Protein AF-A0AAD5M3K6-F1 (afdb_monomer)

Mean predicted aligned error: 9.12 Å

InterPro domains:
  IPR029213 Cell-cell fusogen EFF/AFF [PF14884] (2-208)
  IPR029213 Cell-cell fusogen EFF/AFF [PTHR37415] (2-199)

Secondary structure (DSSP, 8-state):
-TTTTTEE-SSSSEEEEEEEEEE--TTSSSSSPEEEEEEEEE--STT--EEEEEE-SPPPEEEEEEEEEEEETTEEEEEEEEEEEEEGGGSEEEEE-SSSS--EEEEE--S-S--PPSEEEEEETT---EEESS-B--TT---TTSBTSEEEETTEEEETTHHHHHHHHEEEEEEETTTTEEEEEE--SSEEEEETTEEEEE----EE-----

Structure (mmCIF, N/CA/C/O backbone):
data_AF-A0AAD5M3K6-F1
#
_entry.id   AF-A0AAD5M3K6-F1
#
loop_
_atom_site.group_PDB
_atom_site.id
_atom_site.type_symbol
_atom_site.label_atom_id
_atom_site.label_alt_id
_atom_site.label_comp_id
_atom_site.label_asym_id
_atom_site.label_entity_id
_atom_site.label_seq_id
_atom_site.pdbx_PDB_ins_code
_atom_site.Cartn_x
_atom_site.Cartn_y
_atom_site.Cartn_z
_atom_site.occupancy
_atom_site.B_iso_or_equiv
_atom_site.auth_seq_id
_atom_site.auth_comp_id
_atom_site.auth_asym_id
_atom_site.auth_atom_id
_atom_site.pdbx_PDB_model_num
ATOM 1 N N . MET A 1 1 ? 8.487 3.520 -34.037 1.00 56.22 1 MET A N 1
ATOM 2 C CA . MET A 1 1 ? 7.987 4.566 -33.112 1.00 56.22 1 MET A CA 1
ATOM 3 C C . MET A 1 1 ? 6.533 4.338 -32.676 1.00 56.22 1 MET A C 1
ATOM 5 O O . MET A 1 1 ? 6.315 4.138 -31.484 1.00 56.22 1 MET A O 1
ATOM 9 N N . ASP A 1 2 ? 5.555 4.295 -33.592 1.00 59.69 2 ASP A N 1
ATOM 10 C CA . ASP A 1 2 ? 4.119 4.197 -33.238 1.00 59.69 2 ASP A CA 1
ATOM 11 C C . ASP A 1 2 ? 3.715 2.905 -32.519 1.00 59.69 2 ASP A C 1
ATOM 13 O O . ASP A 1 2 ? 2.732 2.885 -31.784 1.00 59.69 2 ASP A O 1
ATOM 17 N N . GLU A 1 3 ? 4.477 1.827 -32.694 1.00 60.97 3 GLU A N 1
ATOM 18 C CA . GLU A 1 3 ? 4.139 0.513 -32.148 1.00 60.97 3 GLU A CA 1
ATOM 19 C C . GLU A 1 3 ? 4.580 0.299 -30.676 1.00 60.97 3 GLU A C 1
ATOM 21 O O . GLU A 1 3 ? 4.047 -0.574 -29.984 1.00 60.97 3 GLU A O 1
ATOM 26 N N . TYR A 1 4 ? 5.512 1.112 -30.161 1.00 58.28 4 TYR A N 1
ATOM 27 C CA . TYR A 1 4 ? 6.112 0.930 -28.825 1.00 58.28 4 TYR A CA 1
ATOM 28 C C . TYR A 1 4 ? 5.923 2.123 -27.886 1.00 58.28 4 TYR A C 1
ATOM 30 O O . TYR A 1 4 ? 6.179 2.008 -26.691 1.00 58.28 4 TYR A O 1
ATOM 38 N N . ASN A 1 5 ? 5.476 3.271 -28.391 1.00 58.72 5 ASN A N 1
ATOM 39 C CA . ASN A 1 5 ? 5.290 4.459 -27.572 1.00 58.72 5 ASN A CA 1
ATOM 40 C C . ASN A 1 5 ? 3.907 4.442 -26.900 1.00 58.72 5 ASN A C 1
ATOM 42 O O . ASN A 1 5 ? 2.894 4.474 -27.593 1.00 58.72 5 ASN A O 1
ATOM 46 N N . TYR A 1 6 ? 3.868 4.404 -25.564 1.00 61.03 6 TYR A N 1
ATOM 47 C CA . TYR A 1 6 ? 2.629 4.392 -24.770 1.00 61.03 6 TYR A CA 1
ATOM 48 C C . TYR A 1 6 ? 1.649 3.274 -25.164 1.00 61.03 6 TYR A C 1
ATOM 50 O O . TYR A 1 6 ? 0.443 3.501 -25.254 1.00 61.03 6 TYR A O 1
ATOM 58 N N . ARG A 1 7 ? 2.148 2.047 -25.371 1.00 62.53 7 ARG A N 1
ATOM 59 C CA . ARG A 1 7 ? 1.295 0.877 -25.634 1.00 62.53 7 ARG A CA 1
ATOM 60 C C . ARG A 1 7 ? 1.501 -0.232 -24.615 1.00 62.53 7 ARG A C 1
ATOM 62 O O . ARG A 1 7 ? 2.623 -0.484 -24.179 1.00 62.53 7 ARG A O 1
ATOM 69 N N . ASN A 1 8 ? 0.413 -0.926 -24.299 1.00 71.06 8 ASN A N 1
ATOM 70 C CA . ASN A 1 8 ? 0.475 -2.181 -23.564 1.00 71.06 8 ASN A CA 1
ATOM 71 C C . ASN A 1 8 ? 0.926 -3.314 -24.499 1.00 71.06 8 ASN A C 1
ATOM 73 O O . ASN A 1 8 ? 0.632 -3.294 -25.697 1.00 71.06 8 ASN A O 1
ATOM 77 N N . CYS A 1 9 ? 1.626 -4.306 -23.958 1.00 72.38 9 CYS A N 1
ATOM 78 C CA . CYS A 1 9 ? 1.876 -5.582 -24.635 1.00 72.38 9 CYS A CA 1
ATOM 79 C C . CYS A 1 9 ? 0.942 -6.686 -24.109 1.00 72.38 9 CYS A C 1
ATOM 81 O O . CYS A 1 9 ? 0.120 -6.445 -23.229 1.00 72.38 9 CYS A O 1
ATOM 83 N N . THR A 1 10 ? 1.002 -7.878 -24.705 1.00 70.56 10 THR A N 1
ATOM 84 C CA . THR A 1 10 ? -0.000 -8.946 -24.528 1.00 70.56 10 THR A CA 1
ATOM 85 C C . THR A 1 10 ? 0.397 -10.042 -23.534 1.00 70.56 10 THR A C 1
ATOM 87 O O . THR A 1 10 ? -0.342 -11.011 -23.389 1.00 70.56 10 THR A O 1
ATOM 90 N N . SER A 1 11 ? 1.544 -9.930 -22.859 1.00 69.31 11 SER A N 1
ATOM 91 C CA . SER A 1 11 ? 2.110 -11.003 -22.028 1.00 69.31 11 SER A CA 1
ATOM 92 C C . SER A 1 11 ? 2.287 -10.602 -20.561 1.00 69.31 11 SER A C 1
ATOM 94 O O . SER A 1 11 ? 2.938 -9.597 -20.286 1.00 69.31 11 SER A O 1
ATOM 96 N N . GLY A 1 12 ? 1.816 -11.438 -19.632 1.00 72.69 12 GLY A N 1
ATOM 97 C CA . GLY A 1 12 ? 1.946 -11.235 -18.181 1.00 72.69 12 GLY A CA 1
ATOM 98 C C . GLY A 1 12 ? 0.757 -10.500 -17.555 1.00 72.69 12 GLY A C 1
ATOM 99 O O . GLY A 1 12 ? -0.217 -10.186 -18.237 1.00 72.69 12 GLY A O 1
ATOM 100 N N . ALA A 1 13 ? 0.830 -10.239 -16.246 1.00 82.94 13 ALA A N 1
ATOM 101 C CA . ALA A 1 13 ? -0.222 -9.518 -15.522 1.00 82.94 13 ALA A CA 1
ATOM 102 C C . ALA A 1 13 ? -0.318 -8.049 -15.960 1.00 82.94 13 ALA A C 1
ATOM 104 O O . ALA A 1 13 ? -1.411 -7.516 -16.140 1.00 82.94 13 ALA A O 1
ATOM 105 N N . LEU A 1 14 ? 0.837 -7.415 -16.161 1.00 88.94 14 LEU A N 1
ATOM 106 C CA . LEU A 1 14 ? 0.983 -6.065 -16.681 1.00 88.94 14 LEU A CA 1
ATOM 107 C C . LEU A 1 14 ? 2.136 -6.027 -17.678 1.00 88.94 14 LEU A C 1
ATOM 109 O O . LEU A 1 14 ? 3.186 -6.627 -17.452 1.00 88.94 14 LEU A O 1
ATOM 113 N N . CYS A 1 15 ? 1.947 -5.314 -18.786 1.00 89.50 15 CYS A N 1
ATOM 114 C CA . CYS A 1 15 ? 2.931 -5.290 -19.858 1.00 89.50 15 CYS A CA 1
ATOM 115 C C . CYS A 1 15 ? 2.973 -3.926 -20.540 1.00 89.50 15 CYS A C 1
ATOM 117 O O . CYS A 1 15 ? 1.965 -3.489 -21.096 1.00 89.50 15 CYS A O 1
ATOM 119 N N . TYR A 1 16 ? 4.142 -3.287 -20.554 1.00 90.44 16 TYR A N 1
ATOM 120 C CA . TYR A 1 16 ? 4.348 -1.957 -21.125 1.00 90.44 16 TYR A CA 1
ATOM 121 C C . TYR A 1 16 ? 5.454 -1.966 -22.175 1.00 90.44 16 TYR A C 1
ATOM 123 O O . TYR A 1 16 ? 6.520 -2.546 -21.977 1.00 90.44 16 TYR A O 1
ATOM 131 N N . ARG A 1 17 ? 5.224 -1.278 -23.293 1.00 89.25 17 ARG A N 1
ATOM 132 C CA . ARG A 1 17 ? 6.254 -1.003 -24.296 1.00 89.25 17 ARG A CA 1
ATOM 133 C C . ARG A 1 17 ? 6.880 0.362 -24.032 1.00 89.25 17 ARG A C 1
ATOM 135 O O . ARG A 1 17 ? 6.173 1.341 -23.786 1.00 89.25 17 ARG A O 1
ATOM 142 N N . THR A 1 18 ? 8.205 0.428 -24.103 1.00 89.88 18 THR A N 1
ATOM 143 C CA . THR A 1 18 ? 8.959 1.681 -23.985 1.00 89.88 18 THR A CA 1
ATOM 144 C C . THR A 1 18 ? 9.884 1.852 -25.177 1.00 89.88 18 THR A C 1
ATOM 146 O O . THR A 1 18 ? 10.497 0.888 -25.638 1.00 89.88 18 THR A O 1
ATOM 149 N N . TYR A 1 19 ? 10.003 3.090 -25.642 1.00 90.44 19 TYR A N 1
ATOM 150 C CA . TYR A 1 19 ? 10.801 3.459 -26.802 1.00 90.44 19 TYR A CA 1
ATOM 151 C C . TYR A 1 19 ? 11.833 4.524 -26.430 1.00 90.44 19 TYR A C 1
ATOM 153 O O . TYR A 1 19 ? 11.469 5.555 -25.856 1.00 90.44 19 TYR A O 1
ATOM 161 N N . HIS A 1 20 ? 13.087 4.272 -26.802 1.00 90.06 20 HIS A N 1
ATOM 162 C CA . HIS A 1 20 ? 14.267 5.058 -26.450 1.00 90.06 20 HIS A CA 1
ATOM 163 C C . HIS A 1 20 ? 15.038 5.454 -27.724 1.00 90.06 20 HIS A C 1
ATOM 165 O O . HIS A 1 20 ? 15.848 4.667 -28.209 1.00 90.06 20 HIS A O 1
ATOM 171 N N . PRO A 1 21 ? 14.795 6.652 -28.291 1.00 86.44 21 PRO A N 1
ATOM 172 C CA . PRO A 1 21 ? 15.260 7.027 -29.637 1.00 86.44 21 PRO A CA 1
ATOM 173 C C . PRO A 1 21 ? 16.728 7.465 -29.753 1.00 86.44 21 PRO A C 1
ATOM 175 O O . PRO A 1 21 ? 17.226 7.649 -30.855 1.00 86.44 21 PRO A O 1
ATOM 178 N N . VAL A 1 22 ? 17.403 7.75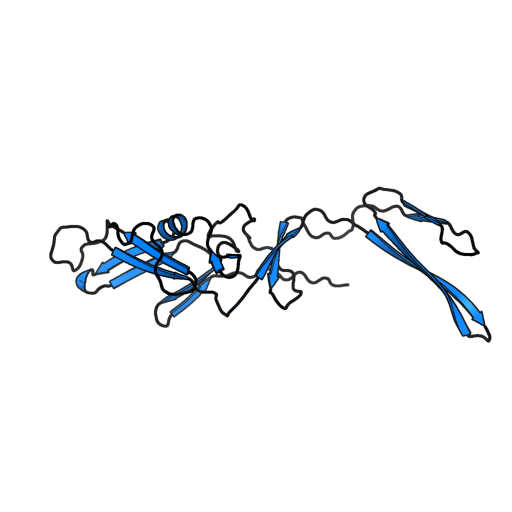1 -28.640 1.00 87.62 22 VAL A N 1
ATOM 179 C CA . VAL A 1 22 ? 18.732 8.383 -28.649 1.00 87.62 22 VAL A CA 1
ATOM 180 C C . VAL A 1 22 ? 19.691 7.505 -27.857 1.00 87.62 22 VAL A C 1
ATOM 182 O O . VAL A 1 22 ? 19.932 7.758 -26.680 1.00 87.62 22 VAL A O 1
ATOM 185 N N . GLN A 1 23 ? 20.206 6.459 -28.499 1.00 88.38 23 GLN A N 1
ATOM 186 C CA . GLN A 1 23 ? 21.110 5.481 -27.893 1.00 88.38 23 GLN A CA 1
ATOM 187 C C . GLN A 1 23 ? 22.479 5.464 -28.588 1.00 88.38 23 GLN A C 1
ATOM 189 O O . GLN A 1 23 ? 22.661 6.015 -29.680 1.00 88.38 23 GLN A O 1
ATOM 194 N N . SER A 1 24 ? 23.466 4.863 -27.919 1.00 84.88 24 SER A N 1
ATOM 195 C CA . SER A 1 24 ? 24.823 4.706 -28.451 1.00 84.88 24 SER A CA 1
ATOM 196 C C . SER A 1 24 ? 24.810 3.883 -29.738 1.00 84.88 24 SER A C 1
ATOM 198 O O . SER A 1 24 ? 24.196 2.818 -29.797 1.00 84.88 24 SER A O 1
ATOM 200 N N . ASN A 1 25 ? 25.500 4.346 -30.777 1.00 86.44 25 ASN A N 1
ATOM 201 C CA . ASN A 1 25 ? 25.627 3.619 -32.042 1.00 86.44 25 ASN A CA 1
ATOM 202 C C . ASN A 1 25 ? 26.818 2.648 -32.065 1.00 86.44 25 ASN A C 1
ATOM 204 O O . ASN A 1 25 ? 27.120 2.085 -33.118 1.00 86.44 25 ASN A O 1
ATOM 208 N N . VAL A 1 26 ? 27.488 2.431 -30.926 1.00 87.06 26 VAL A N 1
ATOM 209 C CA . VAL A 1 26 ? 28.571 1.446 -30.800 1.00 87.06 26 VAL A CA 1
ATOM 210 C C . VAL A 1 26 ? 28.087 0.082 -31.304 1.00 87.06 26 VAL A C 1
ATOM 212 O O . VAL A 1 26 ? 27.035 -0.413 -30.900 1.00 87.06 26 VAL A O 1
ATOM 215 N N . GLY A 1 27 ? 28.838 -0.500 -32.240 1.00 82.62 27 GLY A N 1
ATOM 216 C CA . GLY A 1 27 ? 28.523 -1.778 -32.884 1.00 82.62 27 GLY A CA 1
ATOM 217 C C . GLY A 1 27 ? 27.596 -1.692 -34.106 1.00 82.62 27 GLY A C 1
ATOM 218 O O . GLY A 1 27 ? 27.603 -2.620 -34.916 1.00 82.62 27 GLY A O 1
ATOM 219 N N . CYS A 1 28 ? 26.845 -0.601 -34.311 1.00 84.31 28 CYS A N 1
ATOM 220 C CA . CYS A 1 28 ? 26.055 -0.425 -35.535 1.00 84.31 28 CYS A CA 1
ATOM 221 C C . CYS A 1 28 ? 26.955 0.009 -36.723 1.00 84.31 28 CYS A C 1
ATOM 223 O O . CYS A 1 28 ? 28.018 0.594 -36.544 1.00 84.31 28 CYS A O 1
ATOM 225 N N . ILE A 1 29 ? 26.509 -0.243 -37.962 1.00 78.19 29 ILE A N 1
ATOM 226 C CA . ILE A 1 29 ? 27.265 0.061 -39.202 1.00 78.19 29 ILE A CA 1
ATOM 227 C C . ILE A 1 29 ? 27.167 1.553 -39.605 1.00 78.19 29 ILE A C 1
ATOM 229 O O . ILE A 1 29 ? 27.938 2.021 -40.437 1.00 78.19 29 ILE A O 1
ATOM 233 N N . GLY A 1 30 ? 26.232 2.314 -39.025 1.00 77.25 30 GLY A N 1
ATOM 234 C CA . GLY A 1 30 ? 25.971 3.713 -39.381 1.00 77.25 30 GLY A CA 1
ATOM 235 C C . GLY A 1 30 ? 26.426 4.737 -38.335 1.00 77.25 30 GLY A C 1
ATOM 236 O O . GLY A 1 30 ? 26.521 4.448 -37.145 1.00 77.25 30 GLY A O 1
ATOM 237 N N . GLU A 1 31 ? 26.622 5.979 -38.783 1.00 76.44 31 GLU A N 1
ATOM 238 C CA . GLU A 1 31 ? 26.886 7.141 -37.912 1.00 76.44 31 GLU A CA 1
ATOM 239 C C . GLU A 1 31 ? 25.625 7.661 -37.198 1.00 76.44 31 GLU A C 1
ATOM 241 O O . GLU A 1 31 ? 25.702 8.498 -36.299 1.00 76.44 31 GLU A O 1
ATOM 246 N N . GLN A 1 32 ? 24.447 7.172 -37.592 1.00 82.44 32 GLN A N 1
ATOM 247 C CA . GLN A 1 32 ? 23.190 7.521 -36.942 1.00 82.44 32 GLN A CA 1
ATOM 248 C C . GLN A 1 32 ? 23.116 6.900 -35.546 1.00 82.44 32 GLN A C 1
ATOM 250 O O . GLN A 1 32 ? 23.575 5.778 -35.323 1.00 82.44 32 GLN A O 1
ATOM 255 N N . LYS A 1 33 ? 22.511 7.635 -34.607 1.00 85.75 33 LYS A N 1
ATOM 256 C CA . LYS A 1 33 ? 22.217 7.117 -33.267 1.00 85.75 33 LYS A CA 1
ATOM 257 C C . LYS A 1 33 ? 21.301 5.902 -33.369 1.00 85.75 33 LYS A C 1
ATOM 259 O O . LYS A 1 33 ? 20.440 5.848 -34.244 1.00 85.75 33 LYS A O 1
ATOM 264 N N . SER A 1 34 ? 21.499 4.943 -32.472 1.00 87.06 34 SER A N 1
ATOM 265 C CA . SER A 1 34 ? 20.643 3.763 -32.407 1.00 87.06 34 SER A CA 1
ATOM 266 C C . SER A 1 34 ? 19.358 4.066 -31.632 1.00 87.06 34 SER A C 1
ATOM 268 O O . SER A 1 34 ? 19.262 5.059 -30.903 1.00 87.06 34 SER A O 1
ATOM 270 N N . GLU A 1 35 ? 18.369 3.191 -31.789 1.00 90.12 35 GLU A N 1
ATOM 271 C CA . GLU A 1 35 ? 17.096 3.239 -31.076 1.00 90.12 35 GLU A CA 1
ATOM 272 C C . GLU A 1 35 ? 16.901 1.925 -30.312 1.00 90.12 35 GLU A C 1
ATOM 274 O O . GLU A 1 35 ? 17.238 0.854 -30.818 1.00 90.12 35 GLU A O 1
ATOM 279 N N . ALA A 1 36 ? 16.322 1.986 -29.111 1.00 89.44 36 ALA A N 1
ATOM 280 C CA . ALA A 1 36 ? 15.970 0.802 -28.332 1.00 89.44 36 ALA A CA 1
ATOM 281 C C . ALA A 1 36 ? 14.456 0.711 -28.101 1.00 89.44 36 ALA A C 1
ATOM 283 O O . ALA A 1 36 ? 13.791 1.679 -27.722 1.00 89.44 36 ALA A O 1
ATOM 284 N N . CYS A 1 37 ? 13.913 -0.486 -28.319 1.00 90.44 37 CYS A N 1
ATOM 285 C CA . CYS A 1 37 ? 12.516 -0.831 -28.076 1.00 90.44 37 CYS A CA 1
ATOM 286 C C . CYS A 1 37 ? 12.466 -1.962 -27.053 1.00 90.44 37 CYS A C 1
ATOM 288 O O . CYS A 1 37 ? 13.003 -3.039 -27.304 1.00 90.44 37 CYS A O 1
ATOM 290 N N . CYS A 1 38 ? 11.802 -1.739 -25.923 1.00 89.31 38 CYS A N 1
ATOM 291 C CA . CYS A 1 38 ? 11.748 -2.718 -24.839 1.00 89.31 38 CYS A CA 1
ATOM 292 C C . CYS A 1 38 ? 10.306 -3.076 -24.489 1.00 89.31 38 CYS A C 1
ATOM 294 O O . CYS A 1 38 ? 9.389 -2.261 -24.639 1.00 89.31 38 CYS A O 1
ATOM 296 N N . GLN A 1 39 ? 10.129 -4.301 -24.003 1.00 89.94 39 GLN A N 1
ATOM 297 C CA . GLN A 1 39 ? 8.889 -4.789 -23.415 1.00 89.94 39 GLN A CA 1
ATOM 298 C C . GLN A 1 39 ? 9.154 -5.084 -21.942 1.00 89.94 39 GLN A C 1
ATOM 300 O O . GLN A 1 39 ? 10.003 -5.906 -21.615 1.00 89.94 39 GLN A O 1
ATOM 305 N N . LEU A 1 40 ? 8.443 -4.384 -21.067 1.00 89.62 40 LEU A N 1
ATOM 306 C CA . LEU A 1 40 ? 8.509 -4.569 -19.628 1.00 89.62 40 LEU A CA 1
ATOM 307 C C . LEU A 1 40 ? 7.315 -5.396 -19.196 1.00 89.62 40 LEU A C 1
ATOM 309 O O . LEU A 1 40 ? 6.172 -4.984 -19.397 1.00 89.62 40 LEU A O 1
ATOM 313 N N . ARG A 1 41 ? 7.597 -6.544 -18.589 1.00 90.62 41 ARG A N 1
ATOM 314 C CA . ARG A 1 41 ? 6.594 -7.420 -18.000 1.00 90.62 41 ARG A CA 1
ATOM 315 C C . ARG A 1 41 ? 6.657 -7.283 -16.487 1.00 90.62 41 ARG A C 1
ATOM 317 O O . ARG A 1 41 ? 7.722 -7.448 -15.903 1.00 90.62 41 ARG A O 1
ATOM 324 N N . ILE A 1 42 ? 5.521 -6.977 -15.879 1.00 91.50 42 ILE A N 1
ATOM 325 C CA . ILE A 1 42 ? 5.373 -6.814 -14.436 1.00 91.50 42 ILE A CA 1
ATOM 326 C C . ILE A 1 42 ? 4.393 -7.884 -13.962 1.00 91.50 42 ILE A C 1
ATOM 328 O O . ILE A 1 42 ? 3.279 -8.002 -14.482 1.00 91.50 42 ILE A O 1
ATOM 332 N N . GLU A 1 43 ? 4.830 -8.687 -12.999 1.00 91.12 43 GLU A N 1
ATOM 333 C CA . GLU A 1 43 ? 4.084 -9.822 -12.461 1.00 91.12 43 GLU A CA 1
ATOM 334 C C . GLU A 1 43 ? 4.077 -9.758 -10.926 1.00 91.12 43 GLU A C 1
ATOM 336 O O . GLU A 1 43 ? 5.041 -9.265 -10.334 1.00 91.12 43 GLU A O 1
ATOM 341 N N . PRO A 1 44 ? 3.003 -10.228 -10.266 1.00 91.31 44 PRO A N 1
ATOM 342 C CA . PRO A 1 44 ? 2.978 -10.351 -8.815 1.00 91.31 44 PRO A CA 1
ATOM 343 C C . PRO A 1 44 ? 4.106 -11.260 -8.331 1.00 91.31 44 PRO A C 1
ATOM 345 O O . PRO A 1 44 ? 4.323 -12.347 -8.866 1.00 91.31 44 PRO A O 1
ATOM 348 N N . PHE A 1 45 ? 4.808 -10.834 -7.287 1.00 90.56 45 PHE A N 1
ATOM 349 C CA . PHE A 1 45 ? 5.891 -11.614 -6.708 1.00 90.56 45 PHE A CA 1
ATOM 350 C C . PHE A 1 45 ? 5.364 -12.561 -5.625 1.00 90.56 45 PHE A C 1
ATOM 352 O O . PHE A 1 45 ? 4.656 -12.125 -4.717 1.00 90.56 45 PHE A O 1
ATOM 359 N N . LYS A 1 46 ? 5.722 -13.853 -5.707 1.00 89.44 46 LYS A N 1
ATOM 360 C CA . LYS A 1 46 ? 5.361 -14.900 -4.722 1.00 89.44 46 LYS A CA 1
ATOM 361 C C . LYS A 1 46 ? 3.848 -14.981 -4.417 1.00 89.44 46 LYS A C 1
ATOM 363 O O . LYS A 1 46 ? 3.473 -15.377 -3.314 1.00 89.44 46 LYS A O 1
ATOM 368 N N . ASP A 1 47 ? 2.999 -14.568 -5.364 1.00 85.50 47 ASP A N 1
ATOM 369 C CA . ASP A 1 47 ? 1.541 -14.426 -5.204 1.00 85.50 47 ASP A CA 1
ATOM 370 C C . ASP A 1 47 ? 1.129 -13.607 -3.965 1.00 85.50 47 ASP A C 1
ATOM 372 O O . ASP A 1 47 ? 0.084 -13.835 -3.350 1.00 85.50 47 ASP A O 1
ATOM 376 N N . TRP A 1 48 ? 1.965 -12.653 -3.548 1.00 90.81 48 TRP A N 1
ATOM 377 C CA . TRP A 1 48 ? 1.667 -11.817 -2.394 1.00 90.81 48 TRP A CA 1
ATOM 378 C C . TRP A 1 48 ? 0.614 -10.768 -2.732 1.00 90.81 48 TRP A C 1
ATOM 380 O O . TRP A 1 48 ? 0.777 -9.959 -3.645 1.00 90.81 48 TRP A O 1
ATOM 390 N N . ILE A 1 49 ? -0.452 -10.758 -1.936 1.00 92.12 49 ILE A N 1
ATOM 391 C CA . ILE A 1 49 ? -1.520 -9.768 -2.013 1.00 92.12 49 ILE A CA 1
ATOM 392 C C . ILE A 1 49 ? -1.618 -9.084 -0.654 1.00 92.12 49 ILE A C 1
ATOM 394 O O . ILE A 1 49 ? -1.640 -9.737 0.393 1.00 92.12 49 ILE A O 1
ATOM 398 N N . PHE A 1 50 ? -1.655 -7.756 -0.686 1.00 94.56 50 PHE A N 1
ATOM 399 C CA . PHE A 1 50 ? -1.767 -6.919 0.497 1.00 94.56 50 PHE A CA 1
ATOM 400 C C . PHE A 1 50 ? -2.912 -5.930 0.325 1.00 94.56 50 PHE A C 1
ATOM 402 O O . PHE A 1 50 ? -3.090 -5.353 -0.749 1.00 94.56 50 PHE A O 1
ATOM 409 N N . THR A 1 51 ? -3.627 -5.684 1.415 1.00 94.88 51 THR A N 1
ATOM 410 C CA . THR A 1 51 ? -4.667 -4.663 1.496 1.00 94.88 51 THR A CA 1
ATOM 411 C C . THR A 1 51 ? -4.125 -3.467 2.263 1.00 94.88 51 THR A C 1
ATOM 413 O O . THR A 1 51 ? -3.786 -3.569 3.442 1.00 94.88 51 THR A O 1
ATOM 416 N N . ALA A 1 52 ? -4.023 -2.325 1.581 1.00 95.25 52 ALA A N 1
ATOM 417 C CA . ALA A 1 52 ? -3.629 -1.060 2.188 1.00 95.25 52 ALA A CA 1
ATOM 418 C C . ALA A 1 52 ? -4.837 -0.394 2.862 1.00 95.25 52 ALA A C 1
ATOM 420 O O . ALA A 1 52 ? -5.901 -0.253 2.258 1.00 95.25 52 ALA A O 1
ATOM 421 N N . VAL A 1 53 ? -4.662 0.054 4.103 1.00 93.75 53 VAL A N 1
ATOM 422 C CA . VAL A 1 53 ? -5.704 0.681 4.920 1.00 93.75 53 VAL A CA 1
ATOM 423 C C . VAL A 1 53 ? -5.231 2.033 5.438 1.00 93.75 53 VAL A C 1
ATOM 425 O O . VAL A 1 53 ? -4.112 2.176 5.930 1.00 93.75 53 VAL A O 1
ATOM 428 N N . LYS A 1 54 ? -6.098 3.042 5.335 1.00 94.50 54 LYS A N 1
ATOM 429 C CA . LYS A 1 54 ? -5.865 4.356 5.935 1.00 94.50 54 LYS A CA 1
ATOM 430 C C . LYS A 1 54 ? -6.524 4.391 7.305 1.00 94.50 54 LYS A C 1
ATOM 432 O O . LYS A 1 54 ? -7.749 4.357 7.404 1.00 94.50 54 LYS A O 1
ATOM 437 N N . ILE A 1 55 ? -5.713 4.454 8.352 1.00 92.50 55 ILE A N 1
ATOM 438 C CA . ILE A 1 55 ? -6.190 4.558 9.728 1.00 92.50 55 ILE A CA 1
ATOM 439 C C . ILE A 1 55 ? -6.253 6.039 10.086 1.00 92.50 55 ILE A C 1
ATOM 441 O O . ILE A 1 55 ? -5.259 6.757 9.999 1.00 92.50 55 ILE A O 1
ATOM 445 N N . ASN A 1 56 ? -7.446 6.501 10.450 1.00 91.00 56 ASN A N 1
ATOM 446 C CA . ASN A 1 56 ? -7.674 7.856 10.944 1.00 91.00 56 ASN A CA 1
ATOM 447 C C . ASN A 1 56 ? -7.558 7.888 12.473 1.00 91.00 56 ASN A C 1
ATOM 449 O O . ASN A 1 56 ? -7.247 6.879 13.103 1.00 91.00 56 ASN A O 1
ATOM 453 N N . GLN A 1 57 ? -7.838 9.045 13.076 1.00 86.00 57 GLN A N 1
ATOM 454 C CA . GLN A 1 57 ? -7.878 9.170 14.529 1.00 86.00 57 GLN A CA 1
ATOM 455 C C . GLN A 1 57 ? -8.835 8.121 15.137 1.00 86.00 57 GLN A C 1
ATOM 457 O O . GLN A 1 57 ? -10.018 8.099 14.776 1.00 86.00 57 GLN A O 1
ATOM 462 N N . PRO A 1 58 ? -8.347 7.241 16.028 1.00 84.12 58 PRO A N 1
ATOM 463 C CA . PRO A 1 58 ? -9.153 6.191 16.620 1.00 84.12 58 PRO A CA 1
ATOM 464 C C . PRO A 1 58 ? -10.180 6.764 17.596 1.00 84.12 58 PRO A C 1
ATOM 466 O O . PRO A 1 58 ? -9.949 7.766 18.279 1.00 84.12 58 PRO A O 1
ATOM 469 N N . ALA A 1 59 ? -11.316 6.079 17.708 1.00 83.38 59 ALA A N 1
ATOM 470 C CA . ALA A 1 59 ? -12.240 6.299 18.806 1.00 83.38 59 ALA A CA 1
ATOM 471 C C . ALA A 1 59 ? -11.838 5.437 20.001 1.00 83.38 59 ALA A C 1
ATOM 473 O O . ALA A 1 59 ? -11.644 4.232 19.855 1.00 83.38 59 ALA A O 1
ATOM 474 N N . THR A 1 60 ? -11.724 6.044 21.183 1.00 84.94 60 THR A N 1
ATOM 475 C CA . THR A 1 60 ? -11.403 5.288 22.398 1.00 84.94 60 THR A CA 1
ATOM 476 C C . THR A 1 60 ? -12.695 4.880 23.093 1.00 84.94 60 THR A C 1
ATOM 478 O O . THR A 1 60 ? -13.515 5.735 23.440 1.00 84.94 60 THR A O 1
ATOM 481 N N . VAL A 1 61 ? -12.874 3.577 23.303 1.00 88.19 61 VAL A N 1
ATOM 482 C CA . VAL A 1 61 ? -14.038 2.993 23.978 1.00 88.19 61 VAL A CA 1
ATOM 483 C C . VAL A 1 61 ? -13.545 2.131 25.132 1.00 88.19 61 VAL A C 1
ATOM 485 O O . VAL A 1 61 ? -12.664 1.294 24.953 1.00 88.19 61 VAL A O 1
ATOM 488 N N . LEU A 1 62 ? -14.108 2.340 26.319 1.00 88.62 62 LEU A N 1
ATOM 489 C CA . LEU A 1 62 ? -13.935 1.433 27.449 1.00 88.62 62 LEU A CA 1
ATOM 490 C C . LEU A 1 62 ? -15.088 0.440 27.477 1.00 88.62 62 LEU A C 1
ATOM 492 O O . LEU A 1 62 ? -16.241 0.831 27.321 1.00 88.62 62 LEU A O 1
ATOM 496 N N . ILE A 1 63 ? -14.780 -0.830 27.719 1.00 91.38 63 ILE A N 1
ATOM 497 C CA . ILE A 1 63 ? -15.784 -1.884 27.853 1.00 91.38 63 ILE A CA 1
ATOM 498 C C . ILE A 1 63 ? -15.773 -2.350 29.304 1.00 91.38 63 ILE A C 1
ATOM 500 O O . ILE A 1 63 ? -14.827 -2.997 29.756 1.00 91.38 63 ILE A O 1
ATOM 504 N N . PHE A 1 64 ? -16.824 -2.015 30.045 1.00 90.94 64 PHE A N 1
ATOM 505 C CA . PHE A 1 64 ? -17.019 -2.473 31.413 1.00 90.94 64 PHE A CA 1
ATOM 506 C C . PHE A 1 64 ? -17.884 -3.725 31.416 1.00 90.94 64 PHE A C 1
ATOM 508 O O . PHE A 1 64 ? -18.952 -3.752 30.812 1.00 90.94 64 PHE A O 1
ATOM 515 N N . ARG A 1 65 ? -17.446 -4.757 32.140 1.00 92.31 65 ARG A N 1
ATOM 516 C CA . ARG A 1 65 ? -18.248 -5.950 32.417 1.00 92.31 65 ARG A CA 1
ATOM 517 C C . ARG A 1 65 ? -18.602 -5.976 33.897 1.00 92.31 65 ARG A C 1
ATOM 519 O O . ARG A 1 65 ? -17.751 -6.257 34.741 1.00 92.31 65 ARG A O 1
ATOM 526 N N . TYR A 1 66 ? -19.857 -5.687 34.202 1.00 90.12 66 TYR A N 1
ATOM 527 C CA . TYR A 1 66 ? -20.396 -5.673 35.550 1.00 90.12 66 TYR A CA 1
ATOM 528 C C . TYR A 1 66 ? -21.078 -7.005 35.862 1.00 90.12 66 TYR A C 1
ATOM 530 O O . TYR A 1 66 ? -21.966 -7.443 35.139 1.00 90.12 66 TYR A O 1
ATOM 538 N N . ASN A 1 67 ? -20.649 -7.667 36.937 1.00 91.31 67 ASN A N 1
ATOM 539 C CA . ASN A 1 67 ? -21.179 -8.962 37.354 1.00 91.31 67 ASN A CA 1
ATOM 540 C C . ASN A 1 67 ? -21.656 -8.895 38.804 1.00 91.31 67 ASN A C 1
ATOM 542 O O . ASN A 1 67 ? -20.897 -8.494 39.688 1.00 91.31 67 ASN A O 1
ATOM 546 N N . ILE A 1 68 ? -22.872 -9.372 39.060 1.00 89.62 68 ILE A N 1
ATOM 547 C CA . ILE A 1 68 ? -23.382 -9.585 40.418 1.00 89.62 68 ILE A CA 1
ATOM 548 C C . ILE A 1 68 ? -23.210 -11.059 40.759 1.00 89.62 68 ILE A C 1
ATOM 550 O O . ILE A 1 68 ? -23.569 -11.925 39.960 1.00 89.62 68 ILE A O 1
ATOM 554 N N . TYR A 1 69 ? -22.691 -11.350 41.950 1.00 91.94 69 TYR A N 1
ATOM 555 C CA . TYR A 1 69 ? -22.544 -12.713 42.450 1.00 91.94 69 TYR A CA 1
ATOM 556 C C . TYR A 1 69 ? -23.311 -12.897 43.755 1.00 91.94 69 TYR A C 1
ATOM 558 O O . TYR A 1 69 ? -23.131 -12.134 44.700 1.00 91.94 69 TYR A O 1
ATOM 566 N N . ASP A 1 70 ? -24.093 -13.969 43.822 1.00 91.69 70 ASP A N 1
ATOM 567 C CA . ASP A 1 70 ? -24.757 -14.419 45.039 1.00 91.69 70 ASP A CA 1
ATOM 568 C C . ASP A 1 70 ? -23.961 -15.550 45.682 1.00 91.69 70 ASP A C 1
ATOM 570 O O . ASP A 1 70 ? -23.352 -16.380 44.997 1.00 91.69 70 ASP A O 1
ATOM 574 N N . ARG A 1 71 ? -24.011 -15.636 47.013 1.00 92.06 71 ARG A N 1
ATOM 575 C CA . ARG A 1 71 ? -23.410 -16.745 47.754 1.00 92.06 71 ARG A CA 1
ATOM 576 C C . ARG A 1 71 ? -24.489 -17.712 48.227 1.00 92.06 71 ARG A C 1
ATOM 578 O O . ARG A 1 71 ? -25.235 -17.416 49.153 1.00 92.06 71 ARG A O 1
ATOM 585 N N . LEU A 1 72 ? -24.527 -18.898 47.626 1.00 92.44 72 LEU A N 1
ATOM 586 C CA . LEU A 1 72 ? -25.450 -19.985 47.965 1.00 92.44 72 LEU A CA 1
ATOM 587 C C . LEU A 1 72 ? -24.634 -21.220 48.348 1.00 92.44 72 LEU A C 1
ATOM 589 O O . LEU A 1 72 ? -23.723 -21.612 47.623 1.00 92.44 72 LEU A O 1
ATOM 593 N N . ASN A 1 73 ? -24.926 -21.835 49.497 1.00 92.31 73 ASN A N 1
ATOM 594 C CA . ASN A 1 73 ? -24.242 -23.051 49.969 1.00 92.31 73 ASN A CA 1
ATOM 595 C C . ASN A 1 73 ? -22.703 -22.954 49.923 1.00 92.31 73 ASN A C 1
ATOM 597 O O . ASN A 1 73 ? -22.015 -23.859 49.454 1.00 92.31 73 ASN A O 1
ATOM 601 N N . LYS A 1 74 ? -22.156 -21.823 50.392 1.00 93.19 74 LYS A N 1
ATOM 602 C CA . LYS A 1 74 ? -20.715 -21.498 50.387 1.00 93.19 74 LYS A CA 1
ATOM 603 C C . LYS A 1 74 ? -20.067 -21.385 48.994 1.00 93.19 74 LYS A C 1
ATOM 605 O O . LYS A 1 74 ? -18.855 -21.190 48.941 1.00 93.19 74 LYS A O 1
ATOM 610 N N . ARG A 1 75 ? -20.829 -21.420 47.895 1.00 94.62 75 ARG A N 1
ATOM 611 C CA . ARG A 1 75 ? -20.338 -21.214 46.522 1.00 94.62 75 ARG A CA 1
ATOM 612 C C . ARG A 1 75 ? -20.835 -19.884 45.955 1.00 94.62 75 ARG A C 1
ATOM 614 O O . ARG A 1 75 ? -21.960 -19.473 46.233 1.00 94.62 75 ARG A O 1
ATOM 621 N N . TRP A 1 76 ? -19.988 -19.222 45.171 1.00 94.88 76 TRP A N 1
ATOM 622 C CA . TRP A 1 76 ? -20.372 -18.038 44.403 1.00 94.88 76 TRP A CA 1
ATOM 623 C C . TRP A 1 76 ? -21.094 -18.466 43.129 1.00 94.88 76 TRP A C 1
ATOM 625 O O . TRP A 1 76 ? -20.606 -19.324 42.394 1.00 94.88 76 TRP A O 1
ATOM 635 N N . ARG A 1 77 ? -22.247 -17.860 42.862 1.00 93.31 77 ARG A N 1
ATOM 636 C CA . ARG A 1 77 ? -22.999 -18.021 41.619 1.00 93.31 77 ARG A CA 1
ATOM 637 C C . ARG A 1 77 ? -23.164 -16.653 40.980 1.00 93.31 77 ARG A C 1
ATOM 639 O O . ARG A 1 77 ? -23.620 -15.731 41.648 1.00 93.31 77 ARG A O 1
ATOM 646 N N . LYS A 1 78 ? -22.837 -16.526 39.694 1.00 92.00 78 LYS A N 1
ATOM 647 C CA . LYS A 1 78 ? -23.144 -15.311 38.935 1.00 92.00 78 LYS A CA 1
ATOM 648 C C . LYS A 1 78 ? -24.667 -15.161 38.840 1.00 92.00 78 LYS A C 1
ATOM 650 O O . LYS A 1 78 ? -25.345 -16.074 38.377 1.00 92.00 78 LYS A O 1
ATOM 655 N N . ALA A 1 79 ? -25.191 -14.055 39.345 1.00 89.88 79 ALA A N 1
ATOM 656 C CA . ALA A 1 79 ? -26.614 -13.741 39.388 1.00 89.88 79 ALA A CA 1
ATOM 657 C C . ALA A 1 79 ? -27.040 -12.829 38.230 1.00 89.88 79 ALA A C 1
ATOM 659 O O . ALA A 1 79 ? -28.149 -12.971 37.726 1.00 89.88 79 ALA A O 1
ATOM 660 N N . SER A 1 80 ? -26.161 -11.918 37.806 1.00 89.06 80 SER A N 1
ATOM 661 C CA . SER A 1 80 ? -26.388 -10.983 36.698 1.00 89.06 80 SER A CA 1
ATOM 662 C C . SER A 1 80 ? -25.059 -10.626 36.029 1.00 89.06 80 SER A C 1
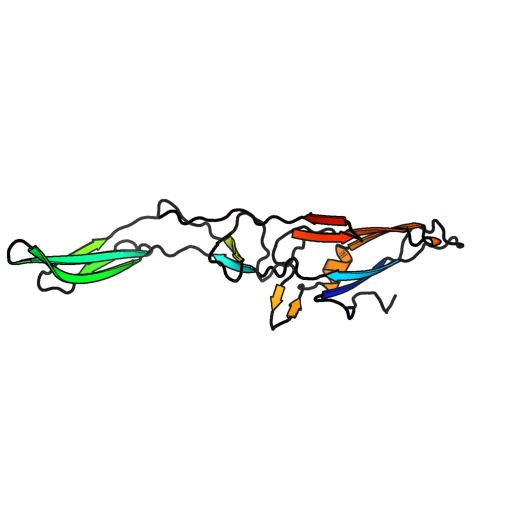ATOM 664 O O . SER A 1 80 ? -24.013 -10.650 36.686 1.00 89.06 80 SER A O 1
ATOM 666 N N . GLU A 1 81 ? -25.109 -10.318 34.735 1.00 90.88 81 GLU A N 1
ATOM 667 C CA . GLU A 1 81 ? -23.996 -9.834 33.917 1.00 90.88 81 GLU A CA 1
ATOM 668 C C . GLU A 1 81 ? -24.507 -8.734 32.992 1.00 90.88 81 GLU A C 1
ATOM 670 O O . GLU A 1 81 ? -25.509 -8.913 32.303 1.00 90.88 81 GLU A O 1
ATOM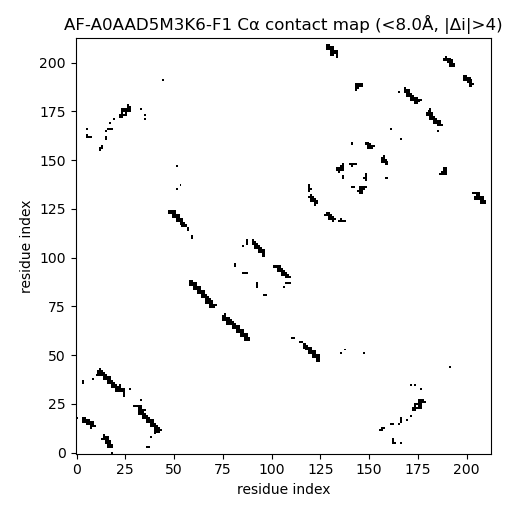 675 N N . GLU A 1 82 ? -23.803 -7.612 32.968 1.00 89.81 82 GLU A N 1
ATOM 676 C CA . GLU A 1 82 ? -24.095 -6.476 32.106 1.00 89.81 82 GLU A CA 1
ATOM 677 C C . GLU A 1 82 ? -22.788 -5.966 31.496 1.00 89.81 82 GLU A C 1
ATOM 679 O O . GLU A 1 82 ? -21.763 -5.873 32.178 1.00 89.81 82 GLU A O 1
ATOM 684 N N . VAL A 1 83 ? -22.806 -5.673 30.196 1.00 91.19 83 VAL A N 1
ATOM 685 C CA . VAL A 1 83 ? -21.658 -5.120 29.471 1.00 91.19 83 VAL A CA 1
ATOM 686 C C . VAL A 1 83 ? -22.027 -3.723 29.004 1.00 91.19 83 VAL A C 1
ATOM 688 O O . VAL A 1 83 ? -23.029 -3.554 28.313 1.00 91.19 83 VAL A O 1
ATOM 691 N N . VAL A 1 84 ? -21.222 -2.734 29.386 1.00 89.12 84 VAL A N 1
ATOM 692 C CA . VAL A 1 84 ? -21.434 -1.331 29.027 1.00 89.12 84 VAL A CA 1
ATOM 693 C C . VAL A 1 84 ? -20.225 -0.812 28.266 1.00 89.12 84 VAL A C 1
ATOM 695 O O . VAL A 1 84 ? -19.093 -0.881 28.750 1.00 89.12 84 VAL A O 1
ATOM 698 N N . GLU A 1 85 ? -20.478 -0.270 27.080 1.00 90.31 85 GLU A N 1
ATOM 699 C CA . GLU A 1 85 ? -19.480 0.394 26.248 1.00 90.31 85 GLU A CA 1
ATOM 700 C C . GLU A 1 85 ? -19.546 1.906 26.459 1.00 90.31 85 GLU A C 1
ATOM 702 O O . GLU A 1 85 ? -20.600 2.529 26.331 1.00 90.31 85 GLU A O 1
ATOM 707 N N . VAL A 1 86 ? -18.406 2.505 26.787 1.00 88.69 86 VAL A N 1
ATOM 708 C CA . VAL A 1 86 ? -18.306 3.909 27.173 1.00 88.69 86 VAL A CA 1
ATOM 709 C C . VAL A 1 86 ? -17.322 4.625 26.248 1.00 88.69 86 VAL A C 1
ATOM 711 O O . VAL A 1 86 ? -16.109 4.428 26.377 1.00 88.69 86 VAL A O 1
ATOM 714 N N . PRO A 1 87 ? -17.798 5.466 25.312 1.00 86.62 87 PRO A N 1
ATOM 715 C CA . PRO A 1 87 ? -16.920 6.236 24.442 1.00 86.62 87 PRO A CA 1
ATOM 716 C C . PRO A 1 87 ? -16.270 7.389 25.218 1.00 86.62 87 PRO A C 1
ATOM 718 O O . PRO A 1 87 ? -16.953 8.279 25.723 1.00 86.62 87 PRO A O 1
ATOM 721 N N . LEU A 1 88 ? -14.937 7.425 25.265 1.00 82.38 88 LEU A N 1
ATOM 722 C CA . LEU A 1 88 ? -14.187 8.465 25.986 1.00 82.38 88 LEU A CA 1
ATOM 723 C C . LEU A 1 88 ? -14.060 9.780 25.208 1.00 82.38 88 LEU A C 1
ATOM 725 O O . LEU A 1 88 ? -13.759 10.822 25.786 1.00 82.38 88 LEU A O 1
ATOM 729 N N . ASN A 1 89 ? -14.351 9.771 23.906 1.00 75.94 89 ASN A N 1
ATOM 730 C CA . ASN A 1 89 ? -14.214 10.947 23.041 1.00 75.94 89 ASN A CA 1
ATOM 731 C C . ASN A 1 89 ? -15.159 12.114 23.407 1.00 75.94 89 ASN A C 1
ATOM 733 O O . ASN A 1 89 ? -15.041 13.191 22.830 1.00 75.94 89 ASN A O 1
ATOM 737 N N . ARG A 1 90 ? -16.131 11.905 24.307 1.00 71.38 90 ARG A N 1
ATOM 738 C CA . ARG A 1 90 ? -17.183 12.878 24.658 1.00 71.38 90 ARG A CA 1
ATOM 739 C C . ARG A 1 90 ? -17.045 13.458 26.074 1.00 71.38 90 ARG A C 1
ATOM 741 O O . ARG A 1 90 ? -17.960 14.127 26.542 1.00 71.38 90 ARG A O 1
ATOM 748 N N . GLY A 1 91 ? -15.917 13.226 26.750 1.00 76.19 91 GLY A N 1
ATOM 749 C CA . GLY A 1 91 ? -15.685 13.704 28.114 1.00 76.19 91 GLY A CA 1
ATOM 750 C C . GLY A 1 91 ? -16.277 12.766 29.168 1.00 76.19 91 GLY A C 1
ATOM 751 O O . GLY A 1 91 ? -15.899 11.599 29.238 1.00 76.19 91 GLY A O 1
ATOM 752 N N . ILE A 1 92 ? -17.169 13.280 30.020 1.00 83.44 92 ILE A N 1
ATOM 753 C CA . ILE A 1 92 ? -17.773 12.509 31.116 1.00 83.44 92 ILE A CA 1
ATOM 754 C C . ILE A 1 92 ? -18.969 11.715 30.586 1.00 83.44 92 ILE A C 1
ATOM 756 O O . ILE A 1 92 ? -19.905 12.289 30.034 1.00 83.44 92 ILE A O 1
ATOM 760 N N . SER A 1 93 ? -18.955 10.403 30.802 1.00 85.88 93 SER A N 1
ATOM 761 C CA . SER A 1 93 ? -20.078 9.509 30.523 1.00 85.88 93 SER A CA 1
ATOM 762 C C . SER A 1 93 ? -20.704 9.020 31.820 1.00 85.88 93 SER A C 1
ATOM 764 O O . SER A 1 93 ? -20.003 8.674 32.770 1.00 85.88 93 SER A O 1
ATOM 766 N N . LYS A 1 94 ? -22.034 8.987 31.851 1.00 87.00 94 LYS A N 1
ATOM 767 C CA . LYS A 1 94 ? -22.831 8.616 33.017 1.00 87.00 94 LYS A CA 1
ATOM 768 C C . LYS A 1 94 ? -23.873 7.583 32.607 1.00 87.00 94 LYS A C 1
ATOM 770 O O . LYS A 1 94 ? -24.588 7.814 31.634 1.00 87.00 94 LYS A O 1
ATOM 775 N N . PHE A 1 95 ? -23.942 6.469 33.326 1.00 85.69 95 PHE A N 1
ATOM 776 C CA . PHE A 1 95 ? -24.893 5.394 33.052 1.00 85.69 95 PHE A CA 1
ATOM 777 C C . PHE A 1 95 ? -25.259 4.629 34.325 1.00 85.69 95 PHE A C 1
ATOM 779 O O . PHE A 1 95 ? -24.477 4.567 35.275 1.00 85.69 95 PHE A O 1
ATOM 786 N N . ASP A 1 96 ? -26.444 4.029 34.312 1.00 84.88 96 ASP A N 1
ATOM 787 C CA . ASP A 1 96 ? -26.964 3.193 35.390 1.00 84.88 96 ASP A CA 1
ATOM 788 C C . ASP A 1 96 ? -26.951 1.729 34.960 1.00 84.88 96 ASP A C 1
ATOM 790 O O . ASP A 1 96 ? -27.328 1.411 33.831 1.00 84.88 96 ASP A O 1
ATOM 794 N N . PHE A 1 97 ? -26.559 0.835 35.867 1.00 82.12 97 PHE A N 1
ATOM 795 C CA . PHE A 1 97 ? -26.711 -0.600 35.641 1.00 82.12 97 PHE A CA 1
ATOM 796 C C . PHE A 1 97 ? -28.170 -1.007 35.831 1.00 82.12 97 PHE A C 1
ATOM 798 O O . PHE A 1 97 ? -28.822 -0.625 36.809 1.00 82.12 97 PHE A O 1
ATOM 805 N N . ASN A 1 98 ? -28.685 -1.827 34.921 1.00 68.88 98 ASN A N 1
ATOM 806 C CA . ASN A 1 98 ? -30.107 -2.135 34.820 1.00 68.88 98 ASN A CA 1
ATOM 807 C C . ASN A 1 98 ? -30.525 -3.286 35.762 1.00 68.88 98 ASN A C 1
ATOM 809 O O . ASN A 1 98 ? -31.123 -4.281 35.352 1.00 68.88 98 ASN A O 1
ATOM 813 N N . ASN A 1 99 ? -30.177 -3.177 37.049 1.00 68.81 99 ASN A N 1
ATOM 814 C CA . ASN A 1 99 ? -30.421 -4.195 38.075 1.00 68.81 99 ASN A CA 1
ATOM 815 C C . ASN A 1 99 ? -31.257 -3.651 39.252 1.00 68.81 99 ASN A C 1
ATOM 817 O O . ASN A 1 99 ? -31.475 -2.452 39.403 1.00 68.81 99 ASN A O 1
ATOM 821 N N . ARG A 1 100 ? -31.723 -4.552 40.138 1.00 66.62 100 ARG A N 1
ATOM 822 C CA . ARG A 1 100 ? -32.482 -4.190 41.362 1.00 66.62 100 ARG A CA 1
ATOM 823 C C . ARG A 1 100 ? -31.734 -3.207 42.271 1.00 66.62 100 ARG A C 1
ATOM 825 O O . ARG A 1 100 ? -32.367 -2.439 42.991 1.00 66.62 100 ARG A O 1
ATOM 832 N N . ASN A 1 101 ? -30.406 -3.237 42.228 1.00 65.94 101 ASN A N 1
ATOM 833 C CA . ASN A 1 101 ? -29.553 -2.287 42.920 1.00 65.94 101 ASN A CA 1
ATOM 834 C C . ASN A 1 101 ? -29.288 -1.128 41.959 1.00 65.94 101 ASN A C 1
ATOM 836 O O . ASN A 1 101 ? -28.608 -1.319 40.954 1.00 65.94 101 ASN A O 1
ATOM 840 N N . LYS A 1 102 ? -29.827 0.056 42.266 1.00 74.62 102 LYS A N 1
ATOM 841 C CA . LYS A 1 102 ? -29.581 1.281 41.495 1.00 74.62 102 LYS A CA 1
ATOM 842 C C . LYS A 1 102 ? -28.139 1.733 41.715 1.00 74.62 102 LYS A C 1
ATOM 844 O O . LYS A 1 102 ? -27.860 2.468 42.660 1.00 74.62 102 LYS A O 1
ATOM 849 N N . ILE A 1 103 ? -27.228 1.220 40.897 1.00 84.56 103 ILE A N 1
ATOM 850 C CA . ILE A 1 103 ? -25.823 1.616 40.892 1.00 84.56 103 ILE A CA 1
ATOM 851 C C . ILE A 1 103 ? -25.590 2.458 39.650 1.00 84.56 103 ILE A C 1
ATOM 853 O O . ILE A 1 103 ? -25.787 1.996 38.528 1.00 84.56 103 ILE A O 1
ATOM 857 N N . GLU A 1 104 ? -25.135 3.674 39.899 1.00 89.12 104 GLU A N 1
ATOM 858 C CA . GLU A 1 104 ? -24.750 4.645 38.891 1.00 89.12 104 GLU A CA 1
ATOM 859 C C . GLU A 1 104 ? -23.226 4.641 38.758 1.00 89.12 104 GLU A C 1
ATOM 861 O O . GLU A 1 104 ? -22.503 4.632 39.760 1.00 89.12 104 GLU A O 1
ATOM 866 N N . MET A 1 105 ? -22.729 4.658 37.525 1.00 88.44 105 MET A N 1
ATOM 867 C CA . MET A 1 105 ? -21.309 4.776 37.232 1.00 88.44 105 MET A CA 1
ATOM 868 C C . MET A 1 105 ? -21.052 6.021 36.387 1.00 88.44 105 MET A C 1
ATOM 870 O O . MET A 1 105 ? -21.688 6.262 35.359 1.00 88.44 105 MET A O 1
ATOM 874 N N . VAL A 1 106 ? -20.077 6.810 36.834 1.00 90.88 106 VAL A N 1
ATOM 875 C CA . VAL A 1 106 ? -19.572 7.980 36.119 1.00 90.88 106 VAL A CA 1
ATOM 876 C C . VAL A 1 106 ? -18.140 7.691 35.708 1.00 90.88 106 VAL A C 1
ATOM 878 O O . VAL A 1 106 ? -17.289 7.396 36.545 1.00 90.88 106 VAL A O 1
ATOM 881 N N . VAL A 1 107 ? -17.879 7.771 34.410 1.00 89.75 107 VAL A N 1
ATOM 882 C CA . VAL A 1 107 ? -16.575 7.497 33.816 1.00 89.75 107 VAL A CA 1
ATOM 883 C C . VAL A 1 107 ? -16.098 8.753 33.109 1.00 89.75 107 VAL A C 1
ATOM 885 O O . VAL A 1 107 ? -16.762 9.275 32.215 1.00 89.75 107 VAL A O 1
ATOM 888 N N . SER A 1 108 ? -14.924 9.229 33.502 1.00 86.50 108 SER A N 1
ATOM 889 C CA . SER A 1 108 ? -14.214 10.321 32.844 1.00 86.50 108 SER A CA 1
ATOM 890 C C . SER A 1 108 ? -12.830 9.832 32.449 1.00 86.50 108 SER A C 1
ATOM 892 O O . SER A 1 108 ? -12.111 9.294 33.291 1.00 86.50 108 SER A O 1
ATOM 894 N N . GLY A 1 109 ? -12.448 10.029 31.193 1.00 77.12 109 GLY A N 1
ATOM 895 C CA . GLY A 1 109 ? -11.141 9.624 30.689 1.00 77.12 109 GLY A CA 1
ATOM 896 C C . GLY A 1 109 ? -10.519 10.695 29.808 1.00 77.12 109 GLY A C 1
ATOM 897 O O . GLY A 1 109 ? -11.218 11.511 29.209 1.00 77.12 109 GLY A O 1
ATOM 898 N N . SER A 1 110 ? -9.192 10.686 29.753 1.00 74.19 110 SER A N 1
ATOM 899 C CA . SER A 1 110 ? -8.391 11.458 28.807 1.00 74.19 110 SER A CA 1
ATOM 900 C C . SER A 1 110 ? -7.869 10.545 27.688 1.00 74.19 110 SER A C 1
ATOM 902 O O . SER A 1 110 ? -8.290 9.394 27.552 1.00 74.19 110 SER A O 1
ATOM 904 N N . ARG A 1 111 ? -6.968 11.073 26.852 1.00 77.50 111 ARG A N 1
ATOM 905 C CA . ARG A 1 111 ? -6.330 10.341 25.751 1.00 77.50 111 ARG A CA 1
ATOM 906 C C . ARG A 1 111 ? -5.593 9.090 26.274 1.00 77.50 111 ARG A C 1
ATOM 908 O O . ARG A 1 111 ? -4.927 9.190 27.306 1.00 77.50 111 ARG A O 1
ATOM 915 N N . PRO A 1 112 ? -5.672 7.937 25.583 1.00 81.88 112 PRO A N 1
ATOM 916 C CA . PRO A 1 112 ? -4.959 6.730 25.994 1.00 81.88 112 PRO A CA 1
ATOM 917 C C . PRO A 1 112 ? -3.434 6.922 25.985 1.00 81.88 112 PRO A C 1
ATOM 919 O O . PRO A 1 112 ? -2.891 7.697 25.199 1.00 81.88 112 PRO A O 1
ATOM 922 N N . ASN A 1 113 ? -2.734 6.160 26.834 1.00 82.88 113 ASN A N 1
ATOM 923 C CA . ASN A 1 113 ? -1.268 6.211 26.960 1.00 82.88 113 ASN A CA 1
ATOM 924 C C . ASN A 1 113 ? -0.526 5.757 25.694 1.00 82.88 113 ASN A C 1
ATOM 926 O O . ASN A 1 113 ? 0.644 6.084 25.509 1.00 82.88 113 ASN A O 1
ATOM 930 N N . ARG A 1 114 ? -1.180 4.955 24.850 1.00 85.19 114 ARG A N 1
ATOM 931 C CA . ARG A 1 114 ? -0.658 4.483 23.568 1.00 85.19 114 ARG A CA 1
ATOM 932 C C . ARG A 1 114 ? -1.751 4.599 22.523 1.00 85.19 114 ARG A C 1
ATOM 934 O O . ARG A 1 114 ? -2.906 4.285 22.797 1.00 85.19 114 ARG A O 1
ATOM 941 N N . GLU A 1 115 ? -1.369 5.033 21.333 1.00 84.44 115 GLU A N 1
ATOM 942 C CA . GLU A 1 115 ? -2.282 5.227 20.217 1.00 84.44 115 GLU A CA 1
ATOM 943 C C . GLU A 1 115 ? -1.552 4.922 18.914 1.00 84.44 115 GLU A C 1
ATOM 945 O O . GLU A 1 115 ? -0.417 5.368 18.705 1.00 84.44 115 GLU A O 1
ATOM 950 N N . LEU A 1 116 ? -2.219 4.174 18.040 1.00 87.31 116 LEU A N 1
ATOM 951 C CA . LEU A 1 116 ? -1.752 3.983 16.680 1.00 87.31 116 LEU A CA 1
ATOM 952 C C . LEU A 1 116 ? -1.865 5.312 15.928 1.00 87.31 116 LEU A C 1
ATOM 954 O O . LEU A 1 116 ? -2.934 5.920 15.900 1.00 87.31 116 LEU A O 1
ATOM 958 N N . GLN A 1 117 ? -0.760 5.776 15.346 1.00 88.75 117 GLN A N 1
ATOM 959 C CA . GLN A 1 117 ? -0.754 7.073 14.676 1.00 88.75 117 GLN A CA 1
ATOM 960 C C . GLN A 1 117 ? -1.615 7.029 13.407 1.00 88.75 117 GLN A C 1
ATOM 962 O O . GLN A 1 117 ? -1.571 6.033 12.682 1.00 88.75 117 GLN A O 1
ATOM 967 N N . PRO A 1 118 ? -2.372 8.091 13.092 1.00 91.75 118 PRO A N 1
ATOM 968 C CA . PRO A 1 118 ? -3.063 8.175 11.816 1.00 91.75 118 PRO A CA 1
ATOM 969 C C . PRO A 1 118 ? -2.081 8.050 10.646 1.00 91.75 118 PRO A C 1
ATOM 971 O O . PRO A 1 118 ? -1.013 8.661 10.659 1.00 91.75 118 PRO A O 1
ATOM 974 N N . GLY A 1 119 ? -2.433 7.266 9.631 1.00 92.94 119 GLY A N 1
ATOM 975 C CA . GLY A 1 119 ? -1.536 7.002 8.511 1.00 92.94 119 GLY A CA 1
ATOM 976 C C . GLY A 1 119 ? -1.954 5.826 7.642 1.00 92.94 119 GLY A C 1
ATOM 977 O O . GLY A 1 119 ? -3.024 5.240 7.816 1.00 92.94 119 GLY A O 1
ATOM 978 N N . MET A 1 120 ? -1.091 5.505 6.682 1.00 95.19 120 MET A N 1
ATOM 979 C CA . MET A 1 120 ? -1.237 4.332 5.827 1.00 95.19 120 MET A CA 1
ATOM 980 C C . MET A 1 120 ? -0.578 3.120 6.479 1.00 95.19 120 MET A C 1
ATOM 982 O O . MET A 1 120 ? 0.554 3.192 6.954 1.00 95.19 120 MET A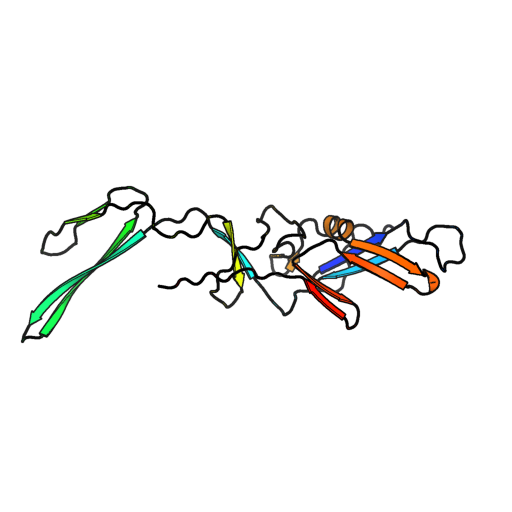 O 1
ATOM 986 N N . TYR A 1 121 ? -1.295 2.008 6.451 1.00 95.56 121 TYR A N 1
ATOM 987 C CA . TYR A 1 121 ? -0.868 0.700 6.927 1.00 95.56 121 TYR A CA 1
ATOM 988 C C . TYR A 1 121 ? -1.276 -0.350 5.902 1.00 95.56 121 TYR A C 1
ATOM 990 O O . TYR A 1 121 ? -1.999 -0.053 4.948 1.00 95.56 121 TYR A O 1
ATOM 998 N N . PHE A 1 122 ? -0.838 -1.587 6.086 1.00 95.69 122 PHE A N 1
ATOM 999 C CA . PHE A 1 122 ? -1.244 -2.683 5.219 1.00 95.69 122 PHE A CA 1
ATOM 1000 C C . PHE A 1 122 ? -1.278 -4.010 5.964 1.00 95.69 122 PHE A C 1
ATOM 1002 O O . PHE A 1 122 ? -0.623 -4.185 6.990 1.00 95.69 122 PHE A O 1
ATOM 1009 N N . ILE A 1 123 ? -2.075 -4.934 5.439 1.00 95.25 123 ILE A N 1
ATOM 1010 C CA . ILE A 1 123 ? -2.249 -6.288 5.961 1.00 95.25 123 ILE A CA 1
ATOM 1011 C C . ILE A 1 123 ? -2.062 -7.250 4.793 1.00 95.25 123 ILE A C 1
ATOM 1013 O O . ILE A 1 123 ? -2.484 -6.957 3.672 1.00 95.25 123 ILE A O 1
ATOM 1017 N N . ARG A 1 124 ? -1.415 -8.389 5.031 1.00 92.75 124 ARG A N 1
ATOM 1018 C CA . ARG A 1 124 ? -1.312 -9.446 4.023 1.00 92.75 124 ARG A CA 1
ATOM 1019 C C . ARG A 1 124 ? -2.618 -10.232 3.973 1.00 92.75 124 ARG A C 1
ATOM 1021 O O . ARG A 1 124 ? -3.116 -10.660 5.009 1.00 92.75 124 ARG A O 1
ATOM 1028 N N . GLU A 1 125 ? -3.146 -10.455 2.775 1.00 90.75 125 GLU A N 1
ATOM 1029 C CA . GLU A 1 125 ? -4.336 -11.289 2.597 1.00 90.75 125 GLU A CA 1
ATOM 1030 C C . GLU A 1 125 ? -4.113 -12.684 3.200 1.00 90.75 125 GLU A C 1
ATOM 1032 O O . GLU A 1 125 ? -3.071 -13.313 2.998 1.00 90.75 125 GLU A O 1
ATOM 1037 N N . GLY A 1 126 ? -5.091 -13.150 3.979 1.00 88.88 126 GLY A N 1
ATOM 1038 C CA . GLY A 1 126 ? -5.004 -14.402 4.736 1.00 88.88 126 GLY A CA 1
ATOM 1039 C C . GLY A 1 126 ? -4.287 -14.308 6.089 1.00 88.88 126 GLY A C 1
ATOM 1040 O O . GLY A 1 126 ? -4.207 -15.317 6.787 1.00 88.88 126 GLY A O 1
ATOM 1041 N N . THR A 1 127 ? -3.795 -13.133 6.497 1.00 88.50 127 THR A N 1
ATOM 1042 C CA . THR A 1 127 ? -3.247 -12.898 7.844 1.00 88.50 127 THR A CA 1
ATOM 1043 C C . THR A 1 127 ? -3.968 -11.744 8.545 1.00 88.50 127 THR A C 1
ATOM 1045 O O . THR A 1 127 ? -4.731 -11.000 7.935 1.00 88.50 127 THR A O 1
ATOM 1048 N N . HIS A 1 128 ? -3.736 -11.591 9.853 1.00 86.69 128 HIS A N 1
ATOM 1049 C CA . HIS A 1 128 ? -4.218 -10.450 10.648 1.00 86.69 128 HIS A CA 1
ATOM 1050 C C . HIS A 1 128 ? -3.063 -9.535 11.092 1.00 86.69 128 HIS A C 1
ATOM 1052 O O . HIS A 1 128 ? -3.162 -8.817 12.086 1.00 86.69 128 HIS A O 1
ATOM 1058 N N . GLU A 1 129 ? -1.938 -9.594 10.379 1.00 90.19 129 GLU A N 1
ATOM 1059 C CA . GLU A 1 129 ? -0.721 -8.859 10.712 1.00 90.19 129 GLU A CA 1
ATOM 1060 C C . GLU A 1 129 ? -0.770 -7.440 10.146 1.00 90.19 129 GLU A C 1
ATOM 1062 O O . GLU A 1 129 ? -0.563 -7.235 8.948 1.00 90.19 129 GLU A O 1
ATOM 1067 N N . LEU A 1 130 ? -1.018 -6.455 11.012 1.00 92.56 130 LEU A N 1
ATOM 1068 C CA . LEU A 1 130 ? -0.941 -5.047 10.636 1.00 92.56 130 LEU A CA 1
ATOM 1069 C C . LEU A 1 130 ? 0.521 -4.610 10.544 1.00 92.56 130 LEU A C 1
ATOM 1071 O O . LEU A 1 130 ? 1.271 -4.705 11.516 1.00 92.56 130 LEU A O 1
ATOM 1075 N N . ARG A 1 131 ? 0.920 -4.090 9.387 1.00 94.31 131 ARG A N 1
ATOM 1076 C CA . ARG A 1 131 ? 2.268 -3.577 9.131 1.00 94.31 131 ARG A CA 1
ATOM 1077 C C . ARG A 1 131 ? 2.240 -2.104 8.750 1.00 94.31 131 ARG A C 1
ATOM 1079 O O . ARG A 1 131 ? 1.246 -1.596 8.227 1.00 94.31 131 ARG A O 1
ATOM 1086 N N . GLY A 1 132 ? 3.341 -1.413 9.025 1.00 93.56 132 GLY A N 1
ATOM 1087 C CA . GLY A 1 132 ? 3.518 0.000 8.693 1.00 93.56 132 GLY A CA 1
ATOM 1088 C C . GLY A 1 132 ? 4.965 0.456 8.863 1.00 93.56 132 GLY A C 1
ATOM 1089 O O . GLY A 1 132 ? 5.880 -0.361 8.808 1.00 93.56 132 GLY A O 1
ATOM 1090 N N . PHE A 1 133 ? 5.164 1.764 9.055 1.00 91.25 133 PHE A N 1
ATOM 1091 C CA . PHE A 1 133 ? 6.482 2.430 9.056 1.00 91.25 133 PHE A CA 1
ATOM 1092 C C . PHE A 1 133 ? 7.254 2.371 7.729 1.00 91.25 133 PHE A C 1
ATOM 1094 O O . PHE A 1 133 ? 8.435 2.692 7.687 1.00 91.25 133 PHE A O 1
ATOM 1101 N N . VAL A 1 134 ? 6.568 2.045 6.638 1.00 94.25 134 VAL A N 1
ATOM 1102 C CA . VAL A 1 134 ? 7.092 2.109 5.272 1.00 94.25 134 VAL A CA 1
ATOM 1103 C C . VAL A 1 134 ? 6.215 3.066 4.455 1.00 94.25 134 VAL A C 1
ATOM 1105 O O . VAL A 1 134 ? 5.003 3.133 4.693 1.00 94.25 134 VAL A O 1
ATOM 1108 N N . PRO A 1 135 ? 6.778 3.847 3.517 1.00 94.69 135 PRO A N 1
ATOM 1109 C CA . PRO A 1 135 ? 5.990 4.705 2.643 1.00 94.69 135 PRO A CA 1
ATOM 1110 C C . PRO A 1 135 ? 5.001 3.900 1.786 1.00 94.69 135 PRO A C 1
ATOM 1112 O O . PRO A 1 135 ? 5.389 3.017 1.023 1.00 94.69 135 PRO A O 1
ATOM 1115 N N . ILE A 1 136 ? 3.712 4.234 1.876 1.00 96.31 136 ILE A N 1
ATOM 1116 C CA . ILE A 1 136 ? 2.631 3.589 1.117 1.00 96.31 136 ILE A CA 1
ATOM 1117 C C . ILE A 1 136 ? 1.840 4.674 0.396 1.00 96.31 136 ILE A C 1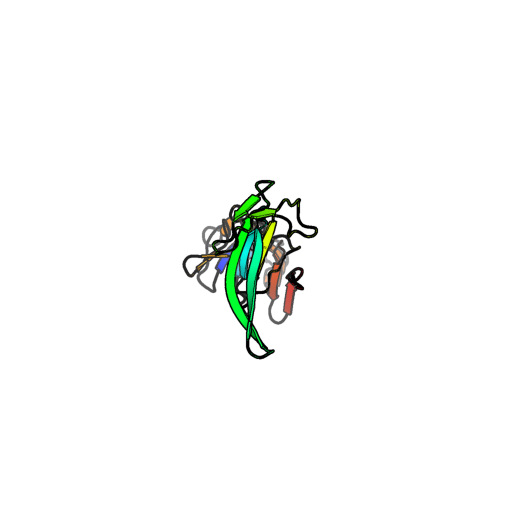
ATOM 1119 O O . ILE A 1 136 ? 1.502 5.703 0.983 1.00 96.31 136 ILE A O 1
ATOM 1123 N N . ASN A 1 137 ? 1.533 4.440 -0.876 1.00 95.31 137 ASN A N 1
ATOM 1124 C CA . ASN A 1 137 ? 0.698 5.333 -1.661 1.00 95.31 137 ASN A CA 1
ATOM 1125 C C . ASN A 1 137 ? -0.728 5.384 -1.109 1.00 95.31 137 ASN A C 1
ATOM 1127 O O . ASN A 1 137 ? -1.387 4.354 -0.951 1.00 95.31 137 ASN A O 1
ATOM 1131 N N . GLU A 1 138 ? -1.255 6.593 -0.930 1.00 93.94 138 GLU A N 1
ATOM 1132 C CA . GLU A 1 138 ? -2.695 6.768 -0.748 1.00 93.94 138 GLU A CA 1
ATOM 1133 C C . GLU A 1 138 ? -3.468 6.396 -2.024 1.00 93.94 138 GLU A C 1
ATOM 1135 O O . GLU A 1 138 ? -2.910 6.318 -3.121 1.00 93.94 138 GLU A O 1
ATOM 1140 N N . ILE A 1 139 ? -4.793 6.247 -1.929 1.00 89.75 139 ILE A N 1
ATOM 1141 C CA . ILE A 1 139 ? -5.642 5.910 -3.085 1.00 89.75 139 ILE A CA 1
ATOM 1142 C C . ILE A 1 139 ? -5.468 6.897 -4.258 1.00 89.75 139 ILE A C 1
ATOM 1144 O O . ILE A 1 139 ? -5.489 6.496 -5.424 1.00 89.75 139 ILE A O 1
ATOM 1148 N N . GLY A 1 140 ? -5.219 8.173 -3.946 1.00 88.75 140 GLY A N 1
ATOM 1149 C CA . GLY A 1 140 ? -4.971 9.246 -4.907 1.00 88.75 140 GLY A CA 1
ATOM 1150 C C . GLY A 1 140 ? -3.548 9.297 -5.478 1.00 88.75 140 GLY A C 1
ATOM 1151 O O . GLY A 1 140 ? -3.345 9.956 -6.497 1.00 88.75 140 GLY A O 1
ATOM 1152 N N . GLU A 1 141 ? -2.593 8.604 -4.864 1.00 91.69 141 GLU A N 1
ATOM 1153 C CA . GLU A 1 141 ? -1.164 8.636 -5.187 1.00 91.69 141 GLU A CA 1
ATOM 1154 C C . GLU A 1 141 ? -0.746 7.401 -6.009 1.00 91.69 141 GLU A C 1
ATOM 1156 O O . GLU A 1 141 ? -1.432 6.379 -5.999 1.00 91.69 141 GLU A O 1
ATOM 1161 N N . SER A 1 142 ? 0.368 7.478 -6.744 1.00 91.19 142 SER A N 1
ATOM 1162 C CA . SER A 1 142 ? 0.966 6.312 -7.418 1.00 91.19 142 SER A CA 1
ATOM 1163 C C . SER A 1 142 ? 2.481 6.452 -7.627 1.00 91.19 142 SER A C 1
ATOM 1165 O O . SER A 1 142 ? 2.984 6.226 -8.727 1.00 91.19 142 SER A O 1
ATOM 1167 N N . SER A 1 143 ? 3.213 6.941 -6.625 1.00 93.25 143 SER A N 1
ATOM 1168 C CA . SER A 1 143 ? 4.680 7.019 -6.670 1.00 93.25 143 SER A CA 1
ATOM 1169 C C . SER A 1 143 ? 5.296 5.622 -6.758 1.00 93.25 143 SER A C 1
ATOM 1171 O O . SER A 1 143 ? 4.886 4.735 -6.014 1.00 93.25 143 SER A O 1
ATOM 1173 N N . LEU A 1 144 ? 6.285 5.440 -7.638 1.00 93.25 144 LEU A N 1
ATOM 1174 C CA . LEU A 1 144 ? 7.042 4.187 -7.751 1.00 93.25 144 LEU A CA 1
ATOM 1175 C C . LEU A 1 144 ? 8.046 4.001 -6.601 1.00 93.25 144 LEU A C 1
ATOM 1177 O O . LEU A 1 144 ? 8.589 2.92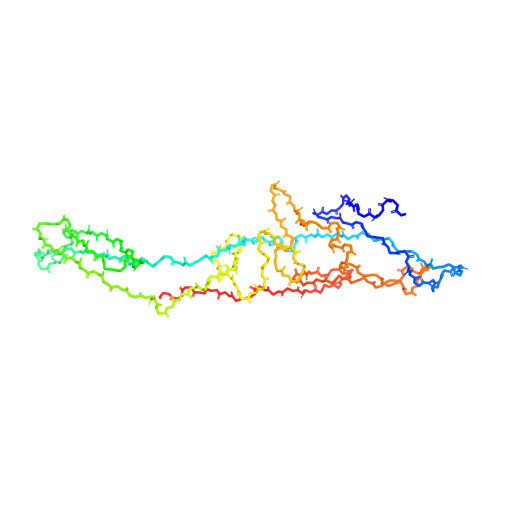1 -6.458 1.00 93.25 144 LEU A O 1
ATOM 1181 N N . GLU A 1 145 ? 8.270 5.021 -5.771 1.00 92.81 145 GLU A N 1
ATOM 1182 C CA . GLU A 1 145 ? 9.149 4.967 -4.587 1.00 92.81 145 GLU A CA 1
ATOM 1183 C C . GLU A 1 145 ? 8.417 4.460 -3.327 1.00 92.81 145 GLU A C 1
ATOM 1185 O O . GLU A 1 145 ? 9.002 4.318 -2.262 1.00 92.81 145 GLU A O 1
ATOM 1190 N N . LYS A 1 146 ? 7.099 4.234 -3.402 1.00 94.81 146 LYS A N 1
ATOM 1191 C CA . LYS A 1 146 ? 6.263 3.841 -2.256 1.00 94.81 146 LYS A CA 1
ATOM 1192 C C . LYS A 1 146 ? 5.494 2.570 -2.562 1.00 94.81 146 LYS A C 1
ATOM 1194 O O . LYS A 1 146 ? 5.056 2.387 -3.691 1.00 94.81 146 LYS A O 1
ATOM 1199 N N . LEU A 1 147 ? 5.179 1.759 -1.556 1.00 95.19 147 LEU A N 1
ATOM 1200 C CA . LEU A 1 147 ? 4.309 0.592 -1.735 1.00 95.19 147 LEU A CA 1
ATOM 1201 C C . LEU A 1 147 ? 2.945 0.963 -2.348 1.00 95.19 147 LEU A C 1
ATOM 1203 O O . LEU A 1 147 ? 2.442 2.082 -2.209 1.00 95.19 147 LEU A O 1
ATOM 1207 N N . GLY A 1 148 ? 2.316 -0.000 -3.023 1.00 94.06 148 GLY A N 1
ATOM 1208 C CA . GLY A 1 148 ? 0.957 0.147 -3.557 1.00 94.06 148 GLY A CA 1
ATOM 1209 C C . GLY A 1 148 ? 0.852 0.919 -4.878 1.00 94.06 148 GLY A C 1
ATOM 1210 O O . GLY A 1 148 ? -0.226 1.437 -5.188 1.00 94.06 148 GLY A O 1
ATOM 1211 N N . TRP A 1 149 ? 1.942 1.023 -5.649 1.00 93.75 149 TRP A N 1
ATOM 1212 C CA . TRP A 1 149 ? 1.908 1.540 -7.026 1.00 93.75 149 TRP A CA 1
ATOM 1213 C C . TRP A 1 149 ? 1.279 0.545 -8.016 1.00 93.75 149 TRP A C 1
ATOM 1215 O O . TRP A 1 149 ? 0.571 0.974 -8.927 1.00 93.75 149 TRP A O 1
ATOM 1225 N N . MET A 1 150 ? 1.475 -0.760 -7.799 1.00 93.12 150 MET A N 1
ATOM 1226 C CA . MET A 1 150 ? 0.773 -1.853 -8.481 1.00 93.12 150 MET A CA 1
ATOM 1227 C C . MET A 1 150 ? -0.412 -2.303 -7.628 1.00 93.12 150 MET A C 1
ATOM 1229 O O . MET A 1 150 ? -0.246 -2.652 -6.460 1.00 93.12 150 MET A O 1
ATOM 1233 N N . ARG A 1 151 ? -1.618 -2.264 -8.196 1.00 93.50 151 ARG A N 1
ATOM 1234 C CA . ARG A 1 151 ? -2.870 -2.510 -7.473 1.00 93.50 151 ARG A CA 1
ATOM 1235 C C . ARG A 1 151 ? -3.693 -3.569 -8.172 1.00 93.50 151 ARG A C 1
ATOM 1237 O O . ARG A 1 151 ? -3.693 -3.648 -9.395 1.00 93.50 151 ARG A O 1
ATOM 1244 N N . PHE A 1 152 ? -4.422 -4.347 -7.387 1.00 90.94 152 PHE A N 1
ATOM 1245 C CA . PHE A 1 152 ? -5.407 -5.283 -7.899 1.00 90.94 152 PHE A CA 1
ATOM 1246 C C . PHE A 1 152 ? -6.804 -4.686 -7.718 1.00 90.94 152 PHE A C 1
ATOM 1248 O O . PHE A 1 152 ? -7.215 -4.395 -6.596 1.00 90.94 152 PHE A O 1
ATOM 1255 N N . SER A 1 153 ? -7.522 -4.475 -8.817 1.00 86.69 153 SER A N 1
ATOM 1256 C CA . SER A 1 153 ? -8.893 -3.957 -8.817 1.00 86.69 153 SER A CA 1
ATOM 1257 C C . SER A 1 153 ? -9.707 -4.631 -9.916 1.00 86.69 153 SER A C 1
ATOM 1259 O O . SER A 1 153 ? -9.199 -4.859 -11.013 1.00 86.69 153 SER A O 1
ATOM 1261 N N . ASP A 1 154 ? -10.968 -4.955 -9.632 1.00 86.06 154 ASP A N 1
ATOM 1262 C CA . ASP A 1 154 ? -11.905 -5.557 -10.594 1.00 86.06 154 ASP A CA 1
ATOM 1263 C C . ASP A 1 154 ? -11.385 -6.837 -11.278 1.00 86.06 154 ASP A C 1
ATOM 1265 O O . ASP A 1 154 ? -11.655 -7.096 -12.454 1.00 86.06 154 ASP A O 1
ATOM 1269 N N . GLY A 1 155 ? -10.610 -7.642 -10.542 1.00 85.06 155 GLY A N 1
ATOM 1270 C CA . GLY A 1 155 ? -10.035 -8.894 -11.040 1.00 85.06 155 GLY A CA 1
ATOM 1271 C C . GLY A 1 155 ? -8.782 -8.723 -11.906 1.00 85.06 155 GLY A C 1
ATOM 1272 O O . GLY A 1 155 ? -8.365 -9.683 -12.552 1.00 85.06 155 GLY A O 1
ATOM 1273 N N . LYS A 1 156 ? -8.194 -7.521 -11.963 1.00 89.00 156 LYS A N 1
ATOM 1274 C CA . LYS A 1 156 ? -7.067 -7.190 -12.848 1.00 89.00 156 LYS A CA 1
ATOM 1275 C C . LYS A 1 156 ? -5.999 -6.413 -12.089 1.00 89.00 156 LYS A C 1
ATOM 1277 O O . LYS A 1 156 ? -6.306 -5.629 -11.194 1.00 89.00 156 LYS A O 1
ATOM 1282 N N . TRP A 1 157 ? -4.747 -6.605 -12.483 1.00 90.81 157 TRP A N 1
ATOM 1283 C CA . TRP A 1 157 ? -3.650 -5.761 -12.025 1.00 90.81 157 TRP A CA 1
ATOM 1284 C C . TRP A 1 157 ? -3.606 -4.477 -12.849 1.00 90.81 157 TRP A C 1
ATOM 1286 O O . TRP A 1 157 ? -3.767 -4.521 -14.067 1.00 90.81 157 TRP A O 1
ATOM 1296 N N . ASP A 1 158 ? -3.392 -3.346 -12.186 1.00 91.06 158 ASP A N 1
ATOM 1297 C CA . ASP A 1 158 ? -3.247 -2.038 -12.814 1.00 91.06 158 ASP A CA 1
ATOM 1298 C C . ASP A 1 158 ? -2.204 -1.175 -12.092 1.00 91.06 158 ASP A C 1
ATOM 1300 O O . ASP A 1 158 ? -1.942 -1.323 -10.894 1.00 91.06 158 ASP A O 1
ATOM 1304 N N . ILE A 1 159 ? -1.619 -0.243 -12.841 1.00 91.44 159 ILE A N 1
ATOM 1305 C CA . ILE A 1 159 ? -0.792 0.841 -12.319 1.00 91.44 159 ILE A CA 1
ATOM 1306 C C . ILE A 1 159 ? -1.401 2.136 -12.825 1.00 91.44 159 ILE A C 1
ATOM 1308 O O . ILE A 1 159 ? -1.428 2.411 -14.029 1.00 91.44 159 ILE A O 1
ATOM 1312 N N . ARG A 1 160 ? -1.825 2.993 -11.898 1.00 90.69 160 ARG A N 1
ATOM 1313 C CA . ARG A 1 160 ? -2.428 4.277 -12.253 1.00 90.69 160 ARG A CA 1
ATOM 1314 C C . ARG A 1 160 ? -1.436 5.146 -13.030 1.00 90.69 160 ARG A C 1
ATOM 1316 O O . ARG A 1 160 ? -0.406 5.554 -12.488 1.00 90.69 160 ARG A O 1
ATOM 1323 N N . ASN A 1 161 ? -1.800 5.490 -14.266 1.00 89.19 161 ASN A N 1
ATOM 1324 C CA . ASN A 1 161 ? -0.943 6.166 -15.251 1.00 89.19 161 ASN A CA 1
ATOM 1325 C C . ASN A 1 161 ? 0.330 5.369 -15.609 1.00 89.19 161 ASN A C 1
ATOM 1327 O O . ASN A 1 161 ? 1.355 5.962 -15.952 1.00 89.19 161 ASN A O 1
ATOM 1331 N N . GLY A 1 162 ? 0.265 4.033 -15.557 1.00 87.25 162 GLY A N 1
ATOM 1332 C CA . GLY A 1 162 ? 1.401 3.130 -15.758 1.00 87.25 162 GLY A CA 1
ATOM 1333 C C . GLY A 1 162 ? 2.152 3.370 -17.065 1.00 87.25 162 GLY A C 1
ATOM 1334 O O . GLY A 1 162 ? 3.371 3.473 -17.044 1.00 87.25 162 GLY A O 1
ATOM 1335 N N . LEU A 1 163 ? 1.447 3.602 -18.179 1.00 86.88 163 LEU A N 1
ATOM 1336 C CA . LEU A 1 163 ? 2.072 3.889 -19.482 1.00 86.88 163 LEU A CA 1
ATOM 1337 C C . LEU A 1 163 ? 3.056 5.065 -19.445 1.00 86.88 163 LEU A C 1
ATOM 1339 O O . LEU A 1 163 ? 4.098 5.025 -20.095 1.00 86.88 163 LEU A O 1
ATOM 1343 N N . VAL A 1 164 ? 2.718 6.119 -18.702 1.00 89.38 164 VAL A N 1
ATOM 1344 C CA . VAL A 1 164 ? 3.565 7.310 -18.574 1.00 89.38 164 VAL A CA 1
ATOM 1345 C C . VAL A 1 164 ? 4.653 7.065 -17.534 1.00 89.38 164 VAL A C 1
ATOM 1347 O O . VAL A 1 164 ? 5.824 7.308 -17.814 1.00 89.38 164 VAL A O 1
ATOM 1350 N N . LYS A 1 165 ? 4.283 6.533 -16.364 1.00 90.81 165 LYS A N 1
ATOM 1351 C CA . LYS A 1 165 ? 5.200 6.351 -15.232 1.00 90.81 165 LYS A CA 1
ATOM 1352 C C . LYS A 1 165 ? 6.286 5.326 -15.506 1.00 90.81 165 LYS A C 1
ATOM 1354 O O . LYS A 1 165 ? 7.455 5.617 -15.295 1.00 90.81 165 LYS A O 1
ATOM 1359 N N . ILE A 1 166 ? 5.914 4.166 -16.036 1.00 91.31 166 ILE A N 1
ATOM 1360 C CA . ILE A 1 166 ? 6.862 3.102 -16.368 1.00 91.31 166 ILE A CA 1
ATOM 1361 C C . ILE A 1 166 ? 7.821 3.569 -17.459 1.00 91.31 166 ILE A C 1
ATOM 1363 O O . ILE A 1 166 ? 9.017 3.334 -17.358 1.00 91.31 166 ILE A O 1
ATOM 1367 N N . LYS A 1 167 ? 7.335 4.302 -18.466 1.00 87.75 167 LYS A N 1
ATOM 1368 C CA . LYS A 1 167 ? 8.211 4.868 -19.496 1.00 87.75 167 LYS A CA 1
ATOM 1369 C C . LYS A 1 167 ? 9.200 5.891 -18.928 1.00 87.75 167 LYS A C 1
ATOM 1371 O O . LYS A 1 167 ? 10.341 5.913 -19.367 1.00 87.75 167 LYS A O 1
ATOM 1376 N N . GLN A 1 168 ? 8.762 6.745 -18.004 1.00 90.69 168 GLN A N 1
ATOM 1377 C CA . GLN A 1 168 ? 9.621 7.754 -17.375 1.00 90.69 168 GLN A CA 1
ATOM 1378 C C . GLN A 1 168 ? 10.642 7.142 -16.412 1.00 90.69 168 GLN A C 1
ATOM 1380 O O . GLN A 1 168 ? 11.754 7.647 -16.324 1.00 90.69 168 GLN A O 1
ATOM 1385 N N . ALA A 1 169 ? 10.264 6.075 -15.710 1.00 92.31 169 ALA A N 1
ATOM 1386 C CA . ALA A 1 169 ? 11.129 5.374 -14.771 1.00 92.31 169 ALA A CA 1
ATOM 1387 C C . ALA A 1 169 ? 12.098 4.406 -15.456 1.00 92.31 169 ALA A C 1
ATOM 1389 O O . ALA A 1 169 ? 13.154 4.105 -14.911 1.00 92.31 169 ALA A O 1
ATOM 1390 N N . HIS A 1 170 ? 11.741 3.881 -16.626 1.00 93.44 170 HIS A N 1
ATOM 1391 C CA . HIS A 1 170 ? 12.572 2.929 -17.339 1.00 93.44 170 HIS A CA 1
ATOM 1392 C C . HIS A 1 170 ? 13.704 3.632 -18.085 1.00 93.44 170 HIS A C 1
ATOM 1394 O O . HIS A 1 170 ? 13.467 4.429 -18.993 1.00 93.44 170 HIS A O 1
ATOM 1400 N N . HIS A 1 171 ? 14.936 3.269 -17.754 1.00 92.00 171 HIS A N 1
ATOM 1401 C CA . HIS A 1 171 ? 16.140 3.747 -18.407 1.00 92.00 171 HIS A CA 1
ATOM 1402 C C . HIS A 1 171 ? 16.868 2.588 -19.079 1.00 92.00 171 HIS A C 1
ATOM 1404 O O . HIS A 1 171 ? 17.048 1.517 -18.504 1.00 92.00 171 HIS A O 1
ATOM 1410 N N . VAL A 1 172 ? 17.296 2.826 -20.315 1.00 91.69 172 VAL A N 1
ATOM 1411 C CA . VAL A 1 172 ? 18.038 1.855 -21.116 1.00 91.69 172 VAL A CA 1
ATOM 1412 C C . VAL A 1 172 ? 19.284 2.527 -21.652 1.00 91.69 172 VAL A C 1
ATOM 1414 O O . VAL A 1 172 ? 19.213 3.657 -22.143 1.00 91.69 172 VAL A O 1
ATOM 1417 N N . ASN A 1 173 ? 20.403 1.817 -21.570 1.00 90.44 173 ASN A N 1
ATOM 1418 C CA . ASN A 1 173 ? 21.661 2.224 -22.169 1.00 90.44 173 ASN A CA 1
ATOM 1419 C C . ASN A 1 173 ? 22.211 1.088 -23.038 1.00 90.44 173 ASN A C 1
ATOM 1421 O O . ASN A 1 173 ? 22.506 -0.000 -22.544 1.00 90.44 173 ASN A O 1
ATOM 1425 N N . VAL A 1 174 ? 22.325 1.329 -24.342 1.00 89.88 174 VAL A N 1
ATOM 1426 C CA . VAL A 1 174 ? 22.874 0.357 -25.297 1.00 89.88 174 VAL A CA 1
ATOM 1427 C C . VAL A 1 174 ? 24.404 0.398 -25.249 1.00 89.88 174 VAL A C 1
ATOM 1429 O O . VAL A 1 174 ? 25.005 1.436 -25.516 1.00 89.88 174 VAL A O 1
ATOM 1432 N N . ALA A 1 175 ? 25.035 -0.734 -24.930 1.00 89.81 175 ALA A N 1
ATOM 1433 C CA . ALA A 1 175 ? 26.489 -0.892 -24.929 1.00 89.81 175 ALA A CA 1
ATOM 1434 C C . ALA A 1 175 ? 27.014 -1.317 -26.310 1.00 89.81 175 ALA A C 1
ATOM 1436 O O . ALA A 1 175 ? 27.958 -0.718 -26.820 1.00 89.81 175 ALA A O 1
ATOM 1437 N N . ASP A 1 176 ? 26.370 -2.309 -26.933 1.00 88.06 176 ASP A N 1
ATOM 1438 C CA . ASP A 1 176 ? 26.650 -2.744 -28.304 1.00 88.06 176 ASP A CA 1
ATOM 1439 C C . ASP A 1 176 ? 25.336 -3.104 -29.008 1.00 88.06 176 ASP A C 1
ATOM 1441 O O . ASP A 1 176 ? 24.647 -4.070 -28.673 1.00 88.06 176 ASP A O 1
ATOM 1445 N N . CYS A 1 177 ? 25.005 -2.303 -30.014 1.00 86.69 177 CYS A N 1
ATOM 1446 C CA . CYS A 1 177 ? 23.809 -2.409 -30.841 1.00 86.69 177 CYS A CA 1
ATOM 1447 C C . CYS A 1 177 ? 23.734 -3.718 -31.638 1.00 86.69 177 CYS A C 1
ATOM 1449 O O . CYS A 1 177 ? 22.672 -4.335 -31.728 1.00 86.69 177 CYS A O 1
ATOM 1451 N N . LYS A 1 178 ? 24.856 -4.166 -32.210 1.00 88.44 178 LYS A N 1
ATOM 1452 C CA . LYS A 1 178 ? 24.905 -5.362 -33.060 1.00 88.44 178 LYS A CA 1
ATOM 1453 C C . LYS A 1 178 ? 24.869 -6.636 -32.230 1.00 88.44 178 LYS A C 1
ATOM 1455 O O . LYS A 1 178 ? 24.277 -7.621 -32.660 1.00 88.44 178 LYS A O 1
ATOM 1460 N N . GLN A 1 179 ? 25.478 -6.607 -31.049 1.00 89.12 179 GLN A N 1
ATOM 1461 C CA . GLN A 1 179 ? 25.459 -7.724 -30.104 1.00 89.12 179 GLN A CA 1
ATOM 1462 C C . GLN A 1 179 ? 24.216 -7.730 -29.201 1.00 89.12 179 GLN A C 1
ATOM 1464 O O . GLN A 1 179 ? 24.084 -8.630 -28.377 1.00 89.12 179 GLN A O 1
ATOM 1469 N N . GLN A 1 180 ? 23.318 -6.744 -29.339 1.00 86.38 180 GLN A N 1
ATOM 1470 C CA . GLN A 1 180 ? 22.167 -6.530 -28.454 1.00 86.38 180 GLN A CA 1
ATOM 1471 C C . GLN A 1 180 ? 22.545 -6.494 -26.965 1.00 86.38 180 GLN A C 1
ATOM 1473 O O . GLN A 1 180 ? 21.812 -6.981 -26.108 1.00 86.38 180 GLN A O 1
ATOM 1478 N N . GLN A 1 181 ? 23.693 -5.894 -26.650 1.00 89.38 181 GLN A N 1
ATOM 1479 C CA . GLN A 1 181 ? 24.121 -5.683 -25.274 1.00 89.38 181 GLN A CA 1
ATOM 1480 C C . GLN A 1 181 ? 23.588 -4.344 -24.783 1.00 89.38 181 GLN A C 1
ATOM 1482 O O . GLN A 1 181 ? 23.910 -3.289 -25.334 1.00 89.38 181 GLN A O 1
ATOM 1487 N N . TYR A 1 182 ? 22.777 -4.384 -23.733 1.00 89.69 182 TYR A N 1
ATOM 1488 C CA . TYR A 1 182 ? 22.188 -3.206 -23.115 1.00 89.69 182 TYR A CA 1
ATOM 1489 C C . TYR A 1 182 ? 22.095 -3.389 -21.603 1.00 89.69 182 TYR A C 1
ATOM 1491 O O . TYR A 1 182 ? 21.993 -4.508 -21.102 1.00 89.69 182 TYR A O 1
ATOM 1499 N N . THR A 1 183 ? 22.097 -2.278 -20.876 1.00 89.19 183 THR A N 1
ATOM 1500 C CA . THR A 1 183 ? 21.699 -2.242 -19.471 1.00 89.19 183 THR A CA 1
ATOM 1501 C C . THR A 1 183 ? 20.314 -1.626 -19.360 1.00 89.19 183 THR A C 1
ATOM 1503 O O . THR A 1 183 ? 19.977 -0.673 -20.066 1.00 89.19 183 THR A O 1
ATOM 1506 N N . SER A 1 184 ? 19.489 -2.217 -18.502 1.00 89.62 184 SER A N 1
ATOM 1507 C CA . SER A 1 184 ? 18.096 -1.842 -18.292 1.00 89.62 184 SER A CA 1
ATOM 1508 C C . SER A 1 184 ? 17.888 -1.626 -16.805 1.00 89.62 184 SER A C 1
ATOM 1510 O O . SER A 1 184 ? 18.110 -2.542 -16.017 1.00 89.62 184 SER A O 1
ATOM 1512 N N . THR A 1 185 ? 17.463 -0.432 -16.417 1.00 89.88 185 THR A N 1
ATOM 1513 C CA . THR A 1 185 ? 17.168 -0.092 -15.025 1.00 89.88 185 THR A CA 1
ATOM 1514 C C . THR A 1 185 ? 15.802 0.564 -14.934 1.00 89.88 185 THR A C 1
ATOM 1516 O O . THR A 1 185 ? 15.331 1.204 -15.874 1.00 89.88 185 THR A O 1
ATOM 1519 N N . ILE A 1 186 ? 15.136 0.394 -13.799 1.00 91.06 186 ILE A N 1
ATOM 1520 C CA . ILE A 1 186 ? 13.891 1.093 -13.504 1.00 91.06 186 ILE A CA 1
ATOM 1521 C C . ILE A 1 186 ? 14.098 1.917 -12.242 1.00 91.06 186 ILE A C 1
ATOM 1523 O O . ILE A 1 186 ? 14.567 1.410 -11.228 1.00 91.06 186 ILE A O 1
ATOM 1527 N N . ASN A 1 187 ? 13.791 3.205 -12.325 1.00 90.50 187 ASN A N 1
ATOM 1528 C CA . ASN A 1 187 ? 13.831 4.097 -11.182 1.00 90.50 187 ASN A CA 1
ATOM 1529 C C . ASN A 1 187 ? 12.541 3.935 -10.369 1.00 90.50 187 ASN A C 1
ATOM 1531 O O . ASN A 1 187 ? 11.521 4.568 -10.651 1.00 90.50 187 ASN A O 1
ATOM 1535 N N . GLY A 1 188 ? 12.578 3.019 -9.410 1.00 88.31 188 GLY A N 1
ATOM 1536 C CA . GLY A 1 188 ? 11.488 2.734 -8.491 1.00 88.31 188 GLY A CA 1
ATOM 1537 C C . GLY A 1 188 ? 11.991 1.903 -7.319 1.00 88.31 188 GLY A C 1
ATOM 1538 O O . GLY A 1 188 ? 13.016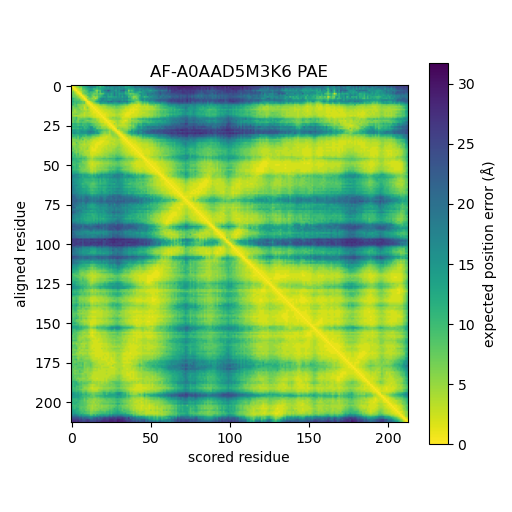 1.232 -7.420 1.00 88.31 188 GLY A O 1
ATOM 1539 N N . GLU A 1 189 ? 11.254 1.950 -6.221 1.00 89.56 189 GLU A N 1
ATOM 1540 C CA . GLU A 1 189 ? 11.487 1.127 -5.040 1.00 89.56 189 GLU A CA 1
ATOM 1541 C C . GLU A 1 189 ? 10.363 0.092 -4.913 1.00 89.56 189 GLU A C 1
ATOM 1543 O O . GLU A 1 189 ? 9.354 0.135 -5.628 1.00 89.56 189 GLU A O 1
ATOM 1548 N N . GLN A 1 190 ? 10.503 -0.834 -3.965 1.00 90.88 190 GLN A N 1
ATOM 1549 C CA . GLN A 1 190 ? 9.456 -1.808 -3.651 1.00 90.88 190 GLN A CA 1
ATOM 1550 C C . GLN A 1 190 ? 9.121 -2.709 -4.849 1.00 90.88 190 GLN A C 1
ATOM 1552 O O . GLN A 1 190 ? 7.955 -2.916 -5.198 1.00 90.88 190 GLN A O 1
ATOM 1557 N N . LEU A 1 191 ? 10.164 -3.214 -5.507 1.00 91.19 191 LEU A N 1
ATOM 1558 C CA . LEU A 1 191 ? 10.084 -4.048 -6.698 1.00 91.19 191 LEU A CA 1
ATOM 1559 C C . LEU A 1 191 ? 11.167 -5.129 -6.690 1.00 91.19 191 LEU A C 1
ATOM 1561 O O . LEU A 1 191 ? 12.171 -5.037 -5.989 1.00 91.19 191 LEU A O 1
ATOM 1565 N N . VAL A 1 192 ? 10.950 -6.169 -7.487 1.00 91.75 192 VAL A N 1
ATOM 1566 C CA . VAL A 1 192 ? 11.926 -7.240 -7.697 1.00 91.75 192 VAL A CA 1
ATOM 1567 C C . VAL A 1 192 ? 12.311 -7.234 -9.166 1.00 91.75 192 VAL A C 1
ATOM 1569 O O . VAL A 1 192 ? 11.437 -7.327 -10.032 1.00 91.75 192 VAL A O 1
ATOM 1572 N N . LEU A 1 193 ? 13.605 -7.109 -9.450 1.00 90.19 193 LEU A N 1
ATOM 1573 C CA . LEU A 1 193 ? 14.127 -7.184 -10.810 1.00 90.19 193 LEU A CA 1
ATOM 1574 C C . LEU A 1 193 ? 14.620 -8.593 -11.086 1.00 90.19 193 LEU A C 1
ATOM 1576 O O . LEU A 1 193 ? 15.408 -9.150 -10.331 1.00 90.19 193 LEU A O 1
ATOM 1580 N N . VAL A 1 194 ? 14.153 -9.157 -12.196 1.00 86.62 194 VAL A N 1
ATOM 1581 C CA . VAL A 1 194 ? 14.576 -10.474 -12.668 1.00 86.62 194 VAL A CA 1
ATOM 1582 C C . VAL A 1 194 ? 15.248 -10.287 -14.019 1.00 86.62 194 VAL A C 1
ATOM 1584 O O . VAL A 1 194 ? 14.602 -9.880 -14.986 1.00 86.62 194 VAL A O 1
ATOM 1587 N N . SER A 1 195 ? 16.546 -10.577 -14.084 1.00 81.81 195 SER A N 1
ATOM 1588 C CA . SER A 1 195 ? 17.352 -10.480 -15.301 1.00 81.81 195 SER A CA 1
ATOM 1589 C C . SER A 1 195 ? 18.063 -11.807 -15.552 1.00 81.81 195 SER A C 1
ATOM 1591 O O . SER A 1 195 ? 19.114 -12.096 -14.984 1.00 81.81 195 SER A O 1
ATOM 1593 N N . GLY A 1 196 ? 17.472 -12.653 -16.400 1.00 79.81 196 GLY A N 1
ATOM 1594 C CA . GLY A 1 196 ? 17.971 -14.011 -16.620 1.00 79.81 196 GLY A CA 1
ATOM 1595 C C . GLY A 1 196 ? 17.845 -14.857 -15.351 1.00 79.81 196 GLY A C 1
ATOM 1596 O O . GLY A 1 196 ? 16.730 -15.167 -14.940 1.00 79.81 196 GLY A O 1
ATOM 1597 N N . ASN A 1 197 ? 18.982 -15.216 -14.749 1.00 78.81 197 ASN A N 1
ATOM 1598 C CA . ASN A 1 197 ? 19.040 -15.971 -13.490 1.00 78.81 197 ASN A CA 1
ATOM 1599 C C . ASN A 1 197 ? 19.238 -15.077 -12.256 1.00 78.81 197 ASN A C 1
ATOM 1601 O O . ASN A 1 197 ? 19.117 -15.569 -11.135 1.00 78.81 197 ASN A O 1
ATOM 1605 N N . ASP A 1 198 ? 19.542 -13.794 -12.452 1.00 82.62 198 ASP A N 1
ATOM 1606 C CA . ASP A 1 198 ? 19.780 -12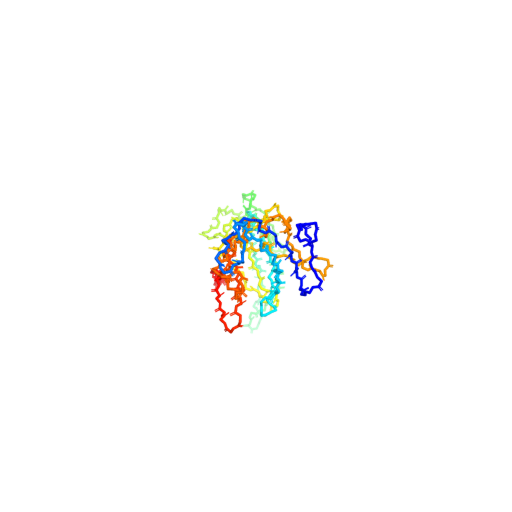.865 -11.356 1.00 82.62 198 ASP A CA 1
ATOM 1607 C C . ASP A 1 198 ? 18.448 -12.286 -10.873 1.00 82.62 198 ASP A C 1
ATOM 1609 O O . ASP A 1 198 ? 17.625 -11.819 -11.670 1.00 82.62 198 ASP A O 1
ATOM 1613 N N . VAL A 1 199 ? 18.243 -12.333 -9.557 1.00 87.25 199 VAL A N 1
ATOM 1614 C CA . VAL A 1 199 ? 17.070 -11.780 -8.874 1.00 87.25 199 VAL A CA 1
ATOM 1615 C C . VAL A 1 199 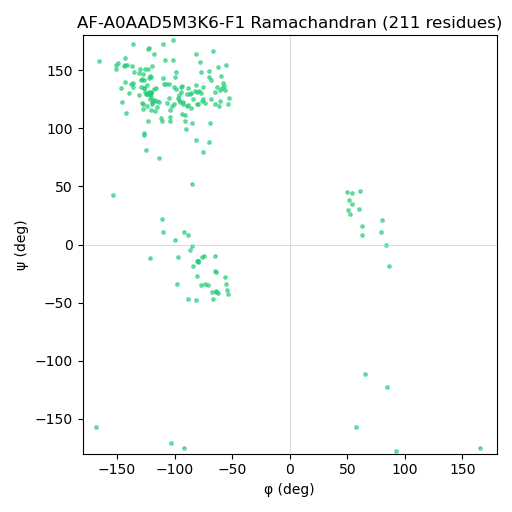? 17.555 -10.745 -7.872 1.00 87.25 199 VAL A C 1
ATOM 1617 O O . VAL A 1 199 ? 18.248 -11.084 -6.914 1.00 87.25 199 VAL A O 1
ATOM 1620 N N . ASP A 1 200 ? 17.179 -9.494 -8.099 1.00 88.31 200 ASP A N 1
ATOM 1621 C CA . ASP A 1 200 ? 17.442 -8.378 -7.197 1.00 88.31 200 ASP A CA 1
ATOM 1622 C C . ASP A 1 200 ? 16.147 -8.020 -6.457 1.00 88.31 200 ASP A C 1
ATOM 1624 O O . ASP A 1 200 ? 15.189 -7.508 -7.045 1.00 88.31 200 ASP A O 1
ATOM 1628 N N . GLU A 1 201 ? 16.084 -8.377 -5.173 1.00 90.69 201 GLU A N 1
ATOM 1629 C CA . GLU A 1 201 ? 14.929 -8.146 -4.304 1.00 90.69 201 GLU A CA 1
ATOM 1630 C C . GLU A 1 201 ? 15.061 -6.781 -3.602 1.00 90.69 201 GLU A C 1
ATOM 1632 O O . GLU A 1 201 ? 15.743 -6.668 -2.586 1.00 90.69 201 GLU A O 1
ATOM 1637 N N . SER A 1 202 ? 14.376 -5.750 -4.109 1.00 88.44 202 SER A N 1
ATOM 1638 C CA . SER A 1 202 ? 14.395 -4.391 -3.545 1.00 88.44 202 SER A CA 1
ATOM 1639 C C . SER A 1 202 ? 13.026 -4.002 -2.980 1.00 88.44 202 SER A C 1
ATOM 1641 O O . SER A 1 202 ? 12.265 -3.237 -3.575 1.00 88.44 202 SER A O 1
ATOM 1643 N N . TYR A 1 203 ? 12.673 -4.569 -1.823 1.00 90.94 203 TYR A N 1
ATOM 1644 C CA . TYR A 1 203 ? 11.441 -4.241 -1.096 1.00 90.94 203 TYR A CA 1
ATOM 1645 C C . TYR A 1 203 ? 11.647 -4.209 0.422 1.00 90.94 203 TYR A C 1
ATOM 1647 O O . TYR A 1 203 ? 12.510 -4.895 0.966 1.00 90.94 203 TYR A O 1
ATOM 1655 N N . ASP A 1 204 ? 10.804 -3.439 1.107 1.00 92.19 204 ASP A N 1
ATOM 1656 C CA . ASP A 1 204 ? 10.730 -3.338 2.563 1.00 92.19 204 ASP A CA 1
ATOM 1657 C C . ASP A 1 204 ? 9.277 -3.550 3.016 1.00 92.19 204 ASP A C 1
ATOM 1659 O O . ASP A 1 204 ? 8.362 -2.836 2.608 1.00 92.19 204 ASP A O 1
ATOM 1663 N N . LEU A 1 205 ? 9.056 -4.555 3.867 1.00 91.25 205 LEU A N 1
ATOM 1664 C CA . LEU A 1 205 ? 7.738 -4.867 4.434 1.00 91.25 205 LEU A CA 1
ATOM 1665 C C . LEU A 1 205 ? 7.488 -4.169 5.780 1.00 91.25 205 LEU A C 1
ATOM 1667 O O . LEU A 1 205 ? 6.516 -4.496 6.472 1.00 91.25 205 LEU A O 1
ATOM 1671 N N . GLY A 1 206 ? 8.349 -3.225 6.152 1.00 92.00 206 GLY A N 1
ATOM 1672 C CA . GLY A 1 206 ? 8.227 -2.412 7.348 1.00 92.00 206 GLY A CA 1
ATOM 1673 C C . GLY A 1 206 ? 8.165 -3.236 8.633 1.00 92.00 206 GLY A C 1
ATOM 1674 O O . GLY A 1 206 ? 8.599 -4.390 8.712 1.00 92.00 206 GLY A O 1
ATOM 1675 N N . MET A 1 207 ? 7.588 -2.631 9.669 1.00 91.56 207 MET A N 1
ATOM 1676 C CA . MET A 1 207 ? 7.463 -3.256 10.984 1.00 91.56 207 MET A CA 1
ATOM 1677 C C . MET A 1 207 ? 6.074 -3.848 11.200 1.00 91.56 207 MET A C 1
ATOM 1679 O O . MET A 1 207 ? 5.060 -3.272 10.798 1.00 91.56 207 MET A O 1
ATOM 1683 N N . LEU A 1 208 ? 6.044 -4.982 11.898 1.00 91.62 208 LEU A N 1
ATOM 1684 C CA . LEU A 1 208 ? 4.824 -5.587 12.412 1.00 91.62 208 LEU A CA 1
ATOM 1685 C C . LEU A 1 208 ? 4.351 -4.836 13.663 1.00 91.62 208 LEU A C 1
ATOM 1687 O O . LEU A 1 208 ? 5.128 -4.619 14.593 1.00 91.62 208 LEU A O 1
ATOM 1691 N N . PHE A 1 209 ? 3.072 -4.473 13.699 1.00 86.56 209 PHE A N 1
ATOM 1692 C CA . PHE A 1 209 ? 2.422 -3.971 14.901 1.00 86.56 209 PHE A CA 1
ATOM 1693 C C . PHE A 1 209 ? 1.814 -5.137 15.670 1.00 86.56 209 PHE A C 1
ATOM 1695 O O . PHE A 1 209 ? 0.778 -5.683 15.293 1.00 86.56 209 PHE A O 1
ATOM 1702 N N . GLU A 1 210 ? 2.452 -5.498 16.777 1.00 76.81 210 GLU A N 1
ATOM 1703 C CA . GLU A 1 210 ? 1.892 -6.451 17.725 1.00 76.81 210 GLU A CA 1
ATOM 1704 C C . GLU A 1 210 ? 1.027 -5.718 18.753 1.00 76.81 210 GLU A C 1
ATOM 1706 O O . GLU A 1 210 ? 1.497 -4.863 19.511 1.00 76.81 210 GLU A O 1
ATOM 1711 N N . CYS A 1 211 ? -0.253 -6.081 18.810 1.00 59.81 211 CYS A N 1
ATOM 1712 C CA . CYS A 1 211 ? -1.112 -5.747 19.938 1.00 59.81 211 CYS A CA 1
ATOM 1713 C C . CYS A 1 211 ? -0.749 -6.665 21.110 1.00 59.81 211 CYS A C 1
ATOM 1715 O O . CYS A 1 211 ? -1.423 -7.664 21.349 1.00 59.81 211 CYS A O 1
ATOM 1717 N N . ASN A 1 212 ? 0.331 -6.350 21.824 1.00 49.41 212 ASN A N 1
ATOM 1718 C CA . ASN A 1 212 ? 0.618 -7.000 23.099 1.00 49.41 212 ASN A CA 1
ATOM 1719 C C . ASN A 1 212 ? -0.433 -6.536 24.120 1.00 49.41 212 ASN A C 1
ATOM 1721 O O . ASN A 1 212 ? -0.408 -5.379 24.548 1.00 49.41 212 ASN A O 1
ATOM 1725 N N . VAL A 1 213 ? -1.389 -7.425 24.413 1.00 43.66 213 VAL A N 1
ATOM 1726 C CA . VAL A 1 213 ? -2.434 -7.271 25.442 1.00 43.66 213 VAL A CA 1
ATOM 1727 C C . VAL A 1 213 ? -1.878 -7.659 26.803 1.00 43.66 213 VAL A C 1
ATOM 1729 O O . VAL A 1 213 ? -1.242 -8.733 26.885 1.00 43.66 213 VAL A O 1
#

Foldseek 3Di:
DVVQALDWDDDEQGKHKAKAAAAPCAAPPDPDGDIDIDMDHDYDDPPWDKDKDFDDFDWDKDKDWDWDWDQDPNDTDTPDIDIDIHTQPVAKDKDFDPDPDTDIDIDGDDDDPDDDDGGMWMDIPPDPWIFDPFAADDPPDQALAGPPQWDDDPNGIDGVVCSPQQNVQWDKHQPHPNVRDIDIGGNGAQDWDDDPPDIDGGHDRHDTDDPPD

Nearest PDB structures (foldseek):
  4oje-assembly1_H  TM=8.708E-01  e=1.166E-12  Caenorhabditis elegans
  4ojd-assembly1_H  TM=8.694E-01  e=1.700E-12  Caenorhabditis elegans
  4cyl-assembly1_A  TM=8.295E-01  e=4.025E-12  Caenorhabditis elegans

Radius of gyration: 29.25 Å; Cα contacts (8 Å, |Δi|>4): 379; chains: 1; bounding box: 61×37×90 Å

Organism: Parelaphostrongylus tenuis (NCBI:txid148309)

Sequence (213 aa):
MDEYNYRNCTSGALCYRTYHPVQSNVGCIGEQKSEACCQLRIEPFKDWIFTAVKINQPATVLIFRYNIYDRLNKRWRKASEEVVEVPLNRGISKFDFNNRNKIEMVVSGSRPNRELQPGMYFIREGTHELRGFVPINEIGESSLEKLGWMRFSDGKWDIRNGLVKIKQAHHVNVADCKQQQYTSTINGEQLVLVSGNDVDESYDLGMLFECNV

Solvent-accessible surface area (backbone atoms only — not comparable to full-atom values): 13162 Å² total; per-residue (Å²): 109,85,85,29,54,70,30,73,56,94,54,75,66,36,28,39,25,32,65,43,74,83,33,49,33,45,68,45,98,54,94,59,64,28,69,47,80,48,77,47,68,49,66,76,65,92,79,64,54,68,52,77,44,79,44,59,83,77,84,53,67,48,78,46,78,50,71,43,69,44,79,55,95,94,39,82,39,82,74,48,77,48,77,49,78,44,62,37,86,72,41,74,43,76,51,67,53,98,53,98,62,86,45,74,49,77,49,72,54,78,85,71,97,70,77,81,74,62,43,61,33,33,30,42,71,98,57,90,55,43,24,28,96,45,66,55,43,52,94,93,47,52,49,46,73,22,41,64,31,70,40,79,55,98,91,39,62,48,41,79,65,36,61,60,51,53,46,72,29,46,46,76,48,47,67,24,54,68,78,69,39,64,50,78,49,64,68,57,40,63,48,71,49,75,58,92,89,49,73,50,80,43,68,76,82,53,46,77,62,78,84,84,125

pLDDT: mean 86.58, std 8.89, range [43.66, 96.31]